Protein AF-0000000070924347 (afdb_homodimer)

InterPro domains:
  IPR016040 NAD(P)-binding domain [PF13460] (7-114)
  IPR036291 NAD(P)-binding domain superfamily [SSF51735] (1-111)
  IPR051606 Polyketide Oxidoreductase-like [PTHR43355] (1-105)

Nearest PDB structures (foldseek):
  3qvo-assembly1_A  TM=9.041E-01  e=2.219E-10  Shigella flexneri 2a str. 2457T
  3ic5-assembly2_B  TM=8.025E-01  e=4.970E-05  Ruegeria pomeroyi
  3e48-assembly1_A  TM=8.140E-01  e=1.314E-04  Staphylococcus aureus subsp. aureus Mu50
  8skb-assembly2_D-3  TM=7.903E-01  e=1.402E-04  Myrciaria dubia
  2bka-assembly1_A-2  TM=7.337E-01  e=1.939E-04  Homo sapiens

pLDDT: mean 82.7, std 24.63, range [30.86, 98.88]

Sequence (262 aa):
MKILILGAAGQIARVATQELLARTDATLTLYARNAARRLGPETDRTRILTGDVLDTATLASAMTGQDLVYANLWGAMEAQAKAIVAAMQAAGVGRVIFISSMGIYDEVPGERPARSSIPIVPRRASSKPRVMKILILGAAGQIARVATQELLARTDATLTLYARNAARRLGPETDRTRILTGDVLDTATLASAMTGQDLVYANLWGAMEAQAKAIVAAMQAAGVGRVIFISSMGIYDEVPGERPARSSIPIVPRRASSKPRV

Radius of gyration: 23.66 Å; Cα contacts (8 Å, |Δi|>4): 474; chains: 2; bounding box: 71×65×70 Å

Structure (mmCIF, N/CA/C/O backbone):
data_AF-0000000070924347-model_v1
#
loop_
_entity.id
_entity.type
_entity.pdbx_description
1 polymer 'NAD-dependent epimerase/dehydratase family protein'
#
loop_
_atom_site.group_PDB
_atom_site.id
_atom_site.type_symbol
_atom_site.label_atom_id
_atom_site.label_alt_id
_atom_site.label_comp_id
_atom_site.label_asym_id
_atom_site.label_entity_id
_atom_site.label_seq_id
_atom_site.pdbx_PDB_ins_code
_atom_site.Cartn_x
_atom_site.Cartn_y
_atom_site.Cartn_z
_atom_site.occupancy
_atom_site.B_iso_or_equiv
_atom_site.auth_seq_id
_atom_site.auth_comp_id
_atom_site.auth_asym_id
_atom_site.auth_atom_id
_atom_site.pdbx_PDB_model_num
ATOM 1 N N . MET A 1 1 ? -4.805 5.074 18.266 1 96.56 1 MET A N 1
ATOM 2 C CA . MET A 1 1 ? -3.879 4.832 17.156 1 96.56 1 MET A CA 1
ATOM 3 C C . MET A 1 1 ? -3.633 6.113 16.375 1 96.56 1 MET A C 1
ATOM 5 O O . MET A 1 1 ? -4.562 6.879 16.125 1 96.56 1 MET A O 1
ATOM 9 N N . LYS A 1 2 ? -2.357 6.383 16.031 1 98.62 2 LYS A N 1
ATOM 10 C CA . LYS A 1 2 ? -1.986 7.566 15.266 1 98.62 2 LYS A CA 1
ATOM 11 C C . LYS A 1 2 ? -1.617 7.199 13.836 1 98.62 2 LYS A C 1
ATOM 13 O O . LYS A 1 2 ? -0.688 6.422 13.609 1 98.62 2 LYS A O 1
ATOM 18 N N . ILE A 1 3 ? -2.352 7.781 12.883 1 98.75 3 ILE A N 1
ATOM 19 C CA . ILE A 1 3 ? -2.162 7.434 11.484 1 98.75 3 ILE A CA 1
ATOM 20 C C . ILE A 1 3 ? -1.734 8.672 10.695 1 98.75 3 ILE A C 1
ATOM 22 O O . ILE A 1 3 ? -2.383 9.719 10.773 1 98.75 3 ILE A O 1
ATOM 26 N N . LEU A 1 4 ? -0.635 8.555 10.039 1 98.88 4 LEU A N 1
ATOM 27 C CA . LEU A 1 4 ? -0.206 9.578 9.102 1 98.88 4 LEU A CA 1
ATOM 28 C C . LEU A 1 4 ? -0.757 9.305 7.707 1 98.88 4 LEU A C 1
ATOM 30 O O . LEU A 1 4 ? -0.451 8.273 7.105 1 98.88 4 LEU A O 1
ATOM 34 N N . ILE A 1 5 ? -1.564 10.219 7.207 1 98.75 5 ILE A N 1
ATOM 35 C CA . ILE A 1 5 ? -2.17 10.086 5.887 1 98.75 5 ILE A CA 1
ATOM 36 C C . ILE A 1 5 ? -1.407 10.945 4.883 1 98.75 5 ILE A C 1
ATOM 38 O O . ILE A 1 5 ? -1.461 12.18 4.941 1 98.75 5 ILE A O 1
ATOM 42 N N . LEU A 1 6 ? -0.689 10.281 3.982 1 98.69 6 LEU A N 1
ATOM 43 C CA . LEU A 1 6 ? 0.019 10.961 2.906 1 98.69 6 LEU A CA 1
ATOM 44 C C . LEU A 1 6 ? -0.866 11.094 1.672 1 98.69 6 LEU A C 1
ATOM 46 O O . LEU A 1 6 ? -1.543 10.141 1.282 1 98.69 6 LEU A O 1
ATOM 50 N N . GLY A 1 7 ? -0.821 12.234 1.043 1 97.62 7 GLY A N 1
ATOM 51 C CA . GLY A 1 7 ? -1.767 12.516 -0.025 1 97.62 7 GLY A CA 1
ATOM 52 C C . GLY A 1 7 ? -3.162 12.82 0.48 1 97.62 7 GLY A C 1
ATOM 53 O O . GLY A 1 7 ? -4.152 12.484 -0.172 1 97.62 7 GLY A O 1
ATOM 54 N N . ALA A 1 8 ? -3.217 13.531 1.585 1 97.62 8 ALA A N 1
ATOM 55 C CA . ALA A 1 8 ? -4.461 13.672 2.336 1 97.62 8 ALA A CA 1
ATOM 56 C C . ALA A 1 8 ? -5.457 14.555 1.593 1 97.62 8 ALA A C 1
ATOM 58 O O . ALA A 1 8 ? -6.652 14.547 1.895 1 97.62 8 ALA A O 1
ATOM 59 N N . ALA A 1 9 ? -5.066 15.297 0.645 1 95.31 9 ALA A N 1
ATOM 60 C CA . ALA A 1 9 ? -5.953 16.203 -0.088 1 95.31 9 ALA A CA 1
ATOM 61 C C . ALA A 1 9 ? -6.59 15.484 -1.28 1 95.31 9 ALA A C 1
ATOM 63 O O . ALA A 1 9 ? -7.457 16.047 -1.953 1 95.31 9 ALA A O 1
ATOM 64 N N . GLY A 1 10 ? -6.148 14.242 -1.546 1 94.81 10 GLY A N 1
ATOM 65 C CA . GLY A 1 10 ? -6.73 13.484 -2.641 1 94.81 10 GLY A CA 1
ATOM 66 C C . GLY A 1 10 ? -8.133 12.992 -2.342 1 94.81 10 GLY A C 1
ATOM 67 O O . GLY A 1 10 ? -8.5 12.812 -1.18 1 94.81 10 GLY A O 1
ATOM 68 N N . GLN A 1 11 ? -8.859 12.727 -3.412 1 93 11 GLN A N 1
ATOM 69 C CA . GLN A 1 11 ? -10.258 12.344 -3.285 1 93 11 GLN A CA 1
ATOM 70 C C . GLN A 1 11 ? -10.406 11.062 -2.477 1 93 11 GLN A C 1
ATOM 72 O O . GLN A 1 11 ? -11.234 10.984 -1.564 1 93 11 GLN A O 1
ATOM 77 N N . ILE A 1 12 ? -9.594 10.094 -2.822 1 94.56 12 ILE A N 1
ATOM 78 C CA . ILE A 1 12 ? -9.68 8.812 -2.135 1 94.56 12 ILE A CA 1
ATOM 79 C C . ILE A 1 12 ? -9.25 8.977 -0.679 1 94.56 12 ILE A C 1
ATOM 81 O O . ILE A 1 12 ? -9.883 8.43 0.227 1 94.56 12 ILE A O 1
ATOM 85 N N . ALA A 1 13 ? -8.148 9.688 -0.424 1 97.06 13 ALA A N 1
ATOM 86 C CA . ALA A 1 13 ? -7.652 9.906 0.932 1 97.06 13 ALA A CA 1
ATOM 87 C C . ALA A 1 13 ? -8.68 10.641 1.784 1 97.06 13 ALA A C 1
ATOM 89 O O . ALA A 1 13 ? -8.82 10.367 2.979 1 97.06 13 ALA A O 1
ATOM 90 N N . ARG A 1 14 ? -9.438 11.531 1.202 1 95.12 14 ARG A N 1
ATOM 91 C CA . ARG A 1 14 ? -10.469 12.266 1.934 1 95.12 14 ARG A CA 1
ATOM 92 C C . ARG A 1 14 ? -11.578 11.328 2.4 1 95.12 14 ARG A C 1
ATOM 94 O O . ARG A 1 14 ? -12.062 11.453 3.525 1 95.12 14 ARG A O 1
ATOM 101 N N . VAL A 1 15 ? -11.984 10.453 1.534 1 96.19 15 VAL A N 1
ATOM 102 C CA . VAL A 1 15 ? -13 9.469 1.901 1 96.19 15 VAL A CA 1
ATOM 103 C C . VAL A 1 15 ? -12.469 8.578 3.018 1 96.19 15 VAL A C 1
ATOM 105 O O . VAL A 1 15 ? -13.164 8.312 3.998 1 96.19 15 VAL A O 1
ATOM 108 N N . ALA A 1 16 ? -11.234 8.125 2.883 1 97.12 16 ALA A N 1
ATOM 109 C CA . ALA A 1 16 ? -10.617 7.293 3.916 1 97.12 16 ALA A CA 1
ATOM 110 C C . ALA A 1 16 ? -10.57 8.031 5.254 1 97.12 16 ALA A C 1
ATOM 112 O O . ALA A 1 16 ? -10.859 7.441 6.301 1 97.12 16 ALA A O 1
ATOM 113 N N . THR A 1 17 ? -10.156 9.312 5.203 1 97.12 17 THR A N 1
ATOM 114 C CA . THR A 1 17 ? -10.102 10.133 6.41 1 97.12 17 THR A CA 1
ATOM 115 C C . THR A 1 17 ? -11.469 10.164 7.098 1 97.12 17 THR A C 1
ATOM 117 O O . THR A 1 17 ? -11.562 9.922 8.305 1 97.12 17 THR A O 1
ATOM 120 N N . GLN A 1 18 ? -12.492 10.359 6.336 1 96.25 18 GLN A N 1
ATOM 121 C CA . GLN A 1 18 ? -13.844 10.445 6.887 1 96.25 18 GLN A CA 1
ATOM 122 C C . GLN A 1 18 ? -14.273 9.117 7.5 1 96.25 18 GLN A C 1
ATOM 124 O O . GLN A 1 18 ? -14.852 9.086 8.586 1 96.25 18 GLN A O 1
ATOM 129 N N . GLU A 1 19 ? -14.008 8.047 6.805 1 97.31 19 GLU A N 1
ATOM 130 C CA . GLU A 1 19 ? -14.375 6.727 7.301 1 97.31 19 GLU A CA 1
ATOM 131 C C . GLU A 1 19 ? -13.625 6.391 8.586 1 97.31 19 GLU A C 1
ATOM 133 O O . GLU A 1 19 ? -14.195 5.828 9.523 1 97.31 19 GLU A O 1
ATOM 138 N N . LEU A 1 20 ? -12.359 6.73 8.672 1 97.56 20 LEU A N 1
ATOM 139 C CA . LEU A 1 20 ? -11.555 6.457 9.859 1 97.56 20 LEU A CA 1
ATOM 140 C C . LEU A 1 20 ? -12.055 7.258 11.055 1 97.56 20 LEU A C 1
ATOM 142 O O . LEU A 1 20 ? -12.141 6.73 12.164 1 97.56 20 LEU A O 1
ATOM 146 N N . LEU A 1 21 ? -12.383 8.523 10.805 1 96.62 21 LEU A N 1
ATOM 147 C CA . LEU A 1 21 ? -12.875 9.359 11.891 1 96.62 21 LEU A CA 1
ATOM 148 C C . LEU A 1 21 ? -14.242 8.883 12.375 1 96.62 21 LEU A C 1
ATOM 150 O O . LEU A 1 21 ? -14.547 8.977 13.562 1 96.62 21 LEU A O 1
ATOM 154 N N . ALA A 1 22 ? -15.016 8.266 11.461 1 97.06 22 ALA A N 1
ATOM 155 C CA . ALA A 1 22 ? -16.375 7.832 11.773 1 97.06 22 ALA A CA 1
ATOM 156 C C . ALA A 1 22 ? -16.375 6.469 12.461 1 97.06 22 ALA A C 1
ATOM 158 O O . ALA A 1 22 ? -17.25 6.188 13.289 1 97.06 22 ALA A O 1
ATOM 159 N N . ARG A 1 23 ? -15.375 5.711 12.172 1 97.75 23 ARG A N 1
ATOM 160 C CA . ARG A 1 23 ? -15.516 4.305 12.547 1 97.75 23 ARG A CA 1
ATOM 161 C C . ARG A 1 23 ? -14.461 3.896 13.562 1 97.75 23 ARG A C 1
ATOM 163 O O . ARG A 1 23 ? -14.469 2.768 14.055 1 97.75 23 ARG A O 1
ATOM 170 N N . THR A 1 24 ? -13.609 4.82 13.812 1 97.94 24 THR A N 1
ATOM 171 C CA . THR A 1 24 ? -12.539 4.492 14.75 1 97.94 24 THR A CA 1
ATOM 172 C C . THR A 1 24 ? -12.25 5.668 15.68 1 97.94 24 THR A C 1
ATOM 174 O O . THR A 1 24 ? -12.82 6.75 15.508 1 97.94 24 THR A O 1
ATOM 177 N N . ASP A 1 25 ? -11.32 5.41 16.641 1 97.62 25 ASP A N 1
ATOM 178 C CA . ASP A 1 25 ? -10.867 6.469 17.531 1 97.62 25 ASP A CA 1
ATOM 179 C C . ASP A 1 25 ? -9.477 6.965 17.156 1 97.62 25 ASP A C 1
ATOM 181 O O . ASP A 1 25 ? -8.789 7.594 17.953 1 97.62 25 ASP A O 1
ATOM 185 N N . ALA A 1 26 ? -9.109 6.703 15.977 1 98.25 26 ALA A N 1
ATOM 186 C CA . ALA A 1 26 ? -7.762 7.059 15.531 1 98.25 26 ALA A CA 1
ATOM 187 C C . ALA A 1 26 ? -7.582 8.57 15.477 1 98.25 26 ALA A C 1
ATOM 189 O O . ALA A 1 26 ? -8.539 9.312 15.234 1 98.25 26 ALA A O 1
ATOM 190 N N . THR A 1 27 ? -6.363 8.992 15.766 1 98.44 27 THR A N 1
ATOM 191 C CA . THR A 1 27 ? -5.938 10.359 15.492 1 98.44 27 THR A CA 1
ATOM 192 C C . THR A 1 27 ? -5.18 10.438 14.164 1 98.44 27 THR A C 1
ATOM 194 O O . THR A 1 27 ? -4.312 9.602 13.898 1 98.44 27 THR A O 1
ATOM 197 N N . LEU A 1 28 ? -5.578 11.406 13.453 1 98.31 28 LEU A N 1
ATOM 198 C CA . LEU A 1 28 ? -5.062 11.461 12.094 1 98.31 28 LEU A CA 1
ATOM 199 C C . LEU A 1 28 ? -4.172 12.68 11.898 1 98.31 28 LEU A C 1
ATOM 201 O O . LEU A 1 28 ? -4.5 13.781 12.352 1 98.31 28 LEU A O 1
ATOM 205 N N . THR A 1 29 ? -3.016 12.5 11.297 1 98.38 29 THR A N 1
ATOM 206 C CA . THR A 1 29 ? -2.213 13.578 10.734 1 98.38 29 THR A CA 1
ATOM 207 C C . THR A 1 29 ? -2.352 13.617 9.211 1 98.38 29 THR A C 1
ATOM 209 O O . THR A 1 29 ? -1.969 12.664 8.523 1 98.38 29 THR A O 1
ATOM 212 N N . LEU A 1 30 ? -2.947 14.656 8.75 1 98.19 30 LEU A N 1
ATOM 213 C CA . LEU A 1 30 ? -3.199 14.836 7.32 1 98.19 30 LEU A CA 1
ATOM 214 C C . LEU A 1 30 ? -2.055 15.594 6.656 1 98.19 30 LEU A C 1
ATOM 216 O O . LEU A 1 30 ? -1.826 16.766 6.957 1 98.19 30 LEU A O 1
ATOM 220 N N . TYR A 1 31 ? -1.332 14.914 5.734 1 98.31 31 TYR A N 1
ATOM 221 C CA . TYR A 1 31 ? -0.11 15.422 5.121 1 98.31 31 TYR A CA 1
ATOM 222 C C . TYR A 1 31 ? -0.296 15.625 3.621 1 98.31 31 TYR A C 1
ATOM 224 O O . TYR A 1 31 ? -0.633 14.68 2.9 1 98.31 31 TYR A O 1
ATOM 232 N N . ALA A 1 32 ? -0.115 16.859 3.127 1 97.12 32 ALA A N 1
ATOM 233 C CA . ALA A 1 32 ? -0.237 17.172 1.709 1 97.12 32 ALA A CA 1
ATOM 234 C C . ALA A 1 32 ? 0.563 18.422 1.361 1 97.12 32 ALA A C 1
ATOM 236 O O . ALA A 1 32 ? 0.879 19.234 2.24 1 97.12 32 ALA A O 1
ATOM 237 N N . ARG A 1 33 ? 0.857 18.516 0.078 1 93.88 33 ARG A N 1
ATOM 238 C CA . ARG A 1 33 ? 1.611 19.672 -0.391 1 93.88 33 ARG A CA 1
ATOM 239 C C . ARG A 1 33 ? 0.796 20.953 -0.243 1 93.88 33 ARG A C 1
ATOM 241 O O . ARG A 1 33 ? 1.354 22.031 -0.011 1 93.88 33 ARG A O 1
ATOM 248 N N . ASN A 1 34 ? -0.555 20.906 -0.333 1 90.31 34 ASN A N 1
ATOM 249 C CA . ASN A 1 34 ? -1.426 22.062 -0.188 1 90.31 34 ASN A CA 1
ATOM 250 C C . ASN A 1 34 ? -2.467 21.844 0.908 1 90.31 34 ASN A C 1
ATOM 252 O O . ASN A 1 34 ? -3.621 22.25 0.76 1 90.31 34 ASN A O 1
ATOM 256 N N . ALA A 1 35 ? -2.002 21.297 1.958 1 87.94 35 ALA A N 1
ATOM 257 C CA . ALA A 1 35 ? -2.916 20.844 3.008 1 87.94 35 ALA A CA 1
ATOM 258 C C . ALA A 1 35 ? -3.697 22.031 3.588 1 87.94 35 ALA A C 1
ATOM 260 O O . ALA A 1 35 ? -4.91 21.938 3.781 1 87.94 35 ALA A O 1
ATOM 261 N N . ALA A 1 36 ? -3.098 23.094 3.926 1 81.62 36 ALA A N 1
ATOM 262 C CA . ALA A 1 36 ? -3.719 24.25 4.578 1 81.62 36 ALA A CA 1
ATOM 263 C C . ALA A 1 36 ? -4.848 24.828 3.727 1 81.62 36 ALA A C 1
ATOM 265 O O . ALA A 1 36 ? -5.84 25.328 4.258 1 81.62 36 ALA A O 1
ATOM 266 N N . ARG A 1 37 ? -4.77 24.594 2.496 1 84.06 37 ARG A N 1
ATOM 267 C CA . ARG A 1 37 ? -5.734 25.188 1.573 1 84.06 37 ARG A CA 1
ATOM 268 C C . ARG A 1 37 ? -6.879 24.234 1.28 1 84.06 37 ARG A C 1
ATOM 270 O O . ARG A 1 37 ? -8.016 24.656 1.084 1 84.06 37 ARG A O 1
ATOM 277 N N . ARG A 1 38 ? -6.547 23 1.379 1 84.94 38 ARG A N 1
ATOM 278 C CA . ARG A 1 38 ? -7.477 22.031 0.787 1 84.94 38 ARG A CA 1
ATOM 279 C C . ARG A 1 38 ? -8.148 21.188 1.861 1 84.94 38 ARG A C 1
ATOM 281 O O . ARG A 1 38 ? -9.172 20.547 1.603 1 84.94 38 ARG A O 1
ATOM 288 N N . LEU A 1 39 ? -7.52 21.312 2.973 1 83.31 39 LEU A N 1
ATOM 289 C CA . LEU A 1 39 ? -8.055 20.453 4.023 1 83.31 39 LEU A CA 1
ATOM 290 C C . LEU A 1 39 ? -8.719 21.281 5.117 1 83.31 39 LEU A C 1
ATOM 292 O O . LEU A 1 39 ? -8.367 22.438 5.324 1 83.31 39 LEU A O 1
ATOM 296 N N . GLY A 1 40 ? -9.82 20.766 5.68 1 75.62 40 GLY A N 1
ATOM 297 C CA . GLY A 1 40 ? -10.531 21.484 6.723 1 75.62 40 GLY A CA 1
ATOM 298 C C . GLY A 1 40 ? -9.672 21.781 7.938 1 75.62 40 GLY A C 1
ATOM 299 O O . GLY A 1 40 ? -8.477 21.484 7.945 1 75.62 40 GLY A O 1
ATOM 300 N N . PRO A 1 41 ? -10.32 22.438 8.844 1 76.62 41 PRO A N 1
ATOM 301 C CA . PRO A 1 41 ? -9.594 22.812 10.062 1 76.62 41 PRO A CA 1
ATOM 302 C C . PRO A 1 41 ? -9.195 21.594 10.898 1 76.62 41 PRO A C 1
ATOM 304 O O . PRO A 1 41 ? -9.805 20.531 10.789 1 76.62 41 PRO A O 1
ATOM 307 N N . GLU A 1 42 ? -8.117 21.859 11.609 1 85.06 42 GLU A N 1
ATOM 308 C CA . GLU A 1 42 ? -7.723 20.859 12.594 1 85.06 42 GLU A CA 1
ATOM 309 C C . GLU A 1 42 ? -8.812 20.656 13.641 1 85.06 42 GLU A C 1
ATOM 311 O O . GLU A 1 42 ? -9.602 21.562 13.914 1 85.06 42 GLU A O 1
ATOM 316 N N . THR A 1 43 ? -8.898 19.406 14.047 1 90.06 43 THR A N 1
ATOM 317 C CA . THR A 1 43 ? -9.758 19.031 15.172 1 90.06 43 THR A CA 1
ATOM 318 C C . THR A 1 43 ? -8.961 18.328 16.25 1 90.06 43 THR A C 1
ATOM 320 O O . THR A 1 43 ? -7.727 18.297 16.219 1 90.06 43 THR A O 1
ATOM 323 N N . ASP A 1 44 ? -9.656 17.844 17.328 1 93.06 44 ASP A N 1
ATOM 324 C CA . ASP A 1 44 ? -8.992 17.109 18.406 1 93.06 44 ASP A CA 1
ATOM 325 C C . ASP A 1 44 ? -8.367 15.812 17.875 1 93.06 44 ASP A C 1
ATOM 327 O O . ASP A 1 44 ? -7.391 15.32 18.453 1 93.06 44 ASP A O 1
ATOM 331 N N . ARG A 1 45 ? -8.922 15.352 16.75 1 96.56 45 ARG A N 1
ATOM 332 C CA . ARG A 1 45 ? -8.422 14.078 16.25 1 96.56 45 ARG A CA 1
ATOM 333 C C . ARG A 1 45 ? -7.734 14.242 14.898 1 96.56 45 ARG A C 1
ATOM 335 O O . ARG A 1 45 ? -7.348 13.258 14.266 1 96.56 45 ARG A O 1
ATOM 342 N N . THR A 1 46 ? -7.586 15.516 14.438 1 96.94 46 THR A N 1
ATOM 343 C CA . THR A 1 46 ? -6.934 15.711 13.141 1 96.94 46 THR A CA 1
ATOM 344 C C . THR A 1 46 ? -5.895 16.828 13.227 1 96.94 46 THR A C 1
ATOM 346 O O . THR A 1 46 ? -6.176 17.906 13.75 1 96.94 46 THR A O 1
ATOM 349 N N . ARG A 1 47 ? -4.719 16.531 12.75 1 96.5 47 ARG A N 1
ATOM 350 C CA . ARG A 1 47 ? -3.643 17.5 12.547 1 96.5 47 ARG A CA 1
ATOM 351 C C . ARG A 1 47 ? -3.334 17.672 11.07 1 96.5 47 ARG A C 1
ATOM 353 O O . ARG A 1 47 ? -3.359 16.703 10.305 1 96.5 47 ARG A O 1
ATOM 360 N N . ILE A 1 48 ? -2.996 18.891 10.742 1 96.56 48 ILE A N 1
ATOM 361 C CA . ILE A 1 48 ? -2.721 19.188 9.336 1 96.56 48 ILE A CA 1
ATOM 362 C C . ILE A 1 48 ? -1.256 19.594 9.172 1 96.56 48 ILE A C 1
ATOM 364 O O . ILE A 1 48 ? -0.776 20.5 9.844 1 96.56 48 ILE A O 1
ATOM 368 N N . LEU A 1 49 ? -0.594 18.906 8.266 1 96.5 49 LEU A N 1
ATOM 369 C CA . LEU A 1 49 ? 0.801 19.219 7.973 1 96.5 49 LEU A CA 1
ATOM 370 C C . LEU A 1 49 ? 1.015 19.391 6.473 1 96.5 49 LEU A C 1
ATOM 372 O O . LEU A 1 49 ? 0.563 18.562 5.68 1 96.5 49 LEU A O 1
ATOM 376 N N . THR A 1 50 ? 1.675 20.469 6.141 1 96 50 THR A N 1
ATOM 377 C CA . THR A 1 50 ? 2.039 20.719 4.75 1 96 50 THR A CA 1
ATOM 378 C C . THR A 1 50 ? 3.436 20.172 4.453 1 96 50 THR A C 1
ATOM 380 O O . THR A 1 50 ? 4.379 20.438 5.203 1 96 50 THR A O 1
ATOM 383 N N . GLY A 1 51 ? 3.549 19.375 3.336 1 96.69 51 GLY A N 1
ATOM 384 C CA . GLY A 1 51 ? 4.859 18.859 2.963 1 96.69 51 GLY A CA 1
ATOM 385 C C . GLY A 1 51 ? 4.836 18.016 1.711 1 96.69 51 GLY A C 1
ATOM 386 O O . GLY A 1 51 ? 3.764 17.625 1.235 1 96.69 51 GLY A O 1
ATOM 387 N N . ASP A 1 52 ? 6.035 17.828 1.17 1 97.12 52 ASP A N 1
ATOM 388 C CA . ASP A 1 52 ? 6.273 16.969 0.012 1 97.12 52 ASP A CA 1
ATOM 389 C C . ASP A 1 52 ? 6.801 15.602 0.44 1 97.12 52 ASP A C 1
ATOM 391 O O . ASP A 1 52 ? 7.773 15.508 1.188 1 97.12 52 ASP A O 1
ATOM 395 N N . VAL A 1 53 ? 6.168 14.586 -0.035 1 97.62 53 VAL A N 1
ATOM 396 C CA . VAL A 1 53 ? 6.551 13.227 0.352 1 97.62 53 VAL A CA 1
ATOM 397 C C . VAL A 1 53 ? 7.988 12.953 -0.089 1 97.62 53 VAL A C 1
ATOM 399 O O . VAL A 1 53 ? 8.664 12.094 0.483 1 97.62 53 VAL A O 1
ATOM 402 N N . LEU A 1 54 ? 8.492 13.727 -1.014 1 97.69 54 LEU A N 1
ATOM 403 C CA . LEU A 1 54 ? 9.836 13.492 -1.532 1 97.69 54 LEU A CA 1
ATOM 404 C C . LEU A 1 54 ? 10.883 14.203 -0.679 1 97.69 54 LEU A C 1
ATOM 406 O O . LEU A 1 54 ? 12.086 14 -0.867 1 97.69 54 LEU A O 1
ATOM 410 N N . ASP A 1 55 ? 10.367 15.039 0.242 1 98 55 ASP A N 1
ATOM 411 C CA . ASP A 1 55 ? 11.258 15.594 1.258 1 98 55 ASP A CA 1
ATOM 412 C C . ASP A 1 55 ? 11.391 14.648 2.449 1 98 55 ASP A C 1
ATOM 414 O O . ASP A 1 55 ? 10.672 14.789 3.441 1 98 55 ASP A O 1
ATOM 418 N N . THR A 1 56 ? 12.359 13.812 2.352 1 97.81 56 THR A N 1
ATOM 419 C CA . THR A 1 56 ? 12.469 12.68 3.266 1 97.81 56 THR A CA 1
ATOM 420 C C . THR A 1 56 ? 12.648 13.164 4.703 1 97.81 56 THR A C 1
ATOM 422 O O . THR A 1 56 ? 12.078 12.586 5.633 1 97.81 56 THR A O 1
ATOM 425 N N . ALA A 1 57 ? 13.445 14.18 4.918 1 97.75 57 ALA A N 1
ATOM 426 C CA . ALA A 1 57 ? 13.68 14.688 6.27 1 97.75 57 ALA A CA 1
ATOM 427 C C . ALA A 1 57 ? 12.398 15.227 6.887 1 97.75 57 ALA A C 1
ATOM 429 O O . ALA A 1 57 ? 12.07 14.898 8.031 1 97.75 57 ALA A O 1
ATOM 430 N N . THR A 1 58 ? 11.695 16.016 6.152 1 98 58 THR A N 1
ATOM 431 C CA . THR A 1 58 ? 10.422 16.547 6.625 1 98 58 THR A CA 1
ATOM 432 C C . THR A 1 58 ? 9.406 15.422 6.836 1 98 58 THR A C 1
ATOM 434 O O . THR A 1 58 ? 8.656 15.438 7.816 1 98 58 THR A O 1
ATOM 437 N N . LEU A 1 59 ? 9.398 14.516 5.973 1 98.62 59 LEU A N 1
ATOM 438 C CA . LEU A 1 59 ? 8.484 13.383 6.082 1 98.62 59 LEU A CA 1
ATOM 439 C C . LEU A 1 59 ? 8.789 12.555 7.328 1 98.62 59 LEU A C 1
ATOM 441 O O . LEU A 1 59 ? 7.871 12.133 8.031 1 98.62 59 LEU A O 1
ATOM 445 N N . ALA A 1 60 ? 10.086 12.367 7.582 1 98.44 60 ALA A N 1
ATOM 446 C CA . ALA A 1 60 ? 10.492 11.617 8.766 1 98.44 60 ALA A CA 1
ATOM 447 C C . ALA A 1 60 ? 10.023 12.32 10.047 1 98.44 60 ALA A C 1
ATOM 449 O O . ALA A 1 60 ? 9.555 11.664 10.977 1 98.44 60 ALA A O 1
ATOM 450 N N . SER A 1 61 ? 10.141 13.57 10.055 1 98.44 61 SER A N 1
ATOM 451 C CA . SER A 1 61 ? 9.664 14.344 11.195 1 98.44 61 SER A CA 1
ATOM 452 C C . SER A 1 61 ? 8.164 14.172 11.391 1 98.44 61 SER A C 1
ATOM 454 O O . SER A 1 61 ? 7.695 13.992 12.523 1 98.44 61 SER A O 1
ATOM 456 N N . ALA A 1 62 ? 7.414 14.141 10.305 1 98.38 62 ALA A N 1
ATOM 457 C CA . ALA A 1 62 ? 5.965 13.969 10.367 1 98.38 62 ALA A CA 1
ATOM 458 C C . ALA A 1 62 ? 5.594 12.562 10.828 1 98.38 62 ALA A C 1
ATOM 460 O O . ALA A 1 62 ? 4.531 12.359 11.422 1 98.38 62 ALA A O 1
ATOM 461 N N . MET A 1 63 ? 6.453 11.633 10.594 1 98.31 63 MET A N 1
ATOM 462 C CA . MET A 1 63 ? 6.188 10.227 10.867 1 98.31 63 MET A CA 1
ATOM 463 C C . MET A 1 63 ? 6.504 9.883 12.312 1 98.31 63 MET A C 1
ATOM 465 O O . MET A 1 63 ? 6.062 8.852 12.82 1 98.31 63 MET A O 1
ATOM 469 N N . THR A 1 64 ? 7.383 10.727 12.93 1 97.75 64 THR A N 1
ATOM 470 C CA . THR A 1 64 ? 7.781 10.461 14.305 1 97.75 64 THR A CA 1
ATOM 471 C C . THR A 1 64 ? 6.559 10.359 15.211 1 97.75 64 THR A C 1
ATOM 473 O O . THR A 1 64 ? 5.691 11.234 15.195 1 97.75 64 THR A O 1
ATOM 476 N N . GLY A 1 65 ? 6.434 9.25 15.953 1 97.75 65 GLY A N 1
ATOM 477 C CA . GLY A 1 65 ? 5.352 9.055 16.906 1 97.75 65 GLY A CA 1
ATOM 478 C C . GLY A 1 65 ? 4.113 8.438 16.281 1 97.75 65 GLY A C 1
ATOM 479 O O . GLY A 1 65 ? 3.15 8.117 16.984 1 97.75 65 GLY A O 1
ATOM 480 N N . GLN A 1 66 ? 4.078 8.219 14.984 1 98.5 66 GLN A N 1
ATOM 481 C CA . GLN A 1 66 ? 2.943 7.609 14.297 1 98.5 66 GLN A CA 1
ATOM 482 C C . GLN A 1 66 ? 2.986 6.09 14.406 1 98.5 66 GLN A C 1
ATOM 484 O O . GLN A 1 66 ? 4.062 5.5 14.531 1 98.5 66 GLN A O 1
ATOM 489 N N . ASP A 1 67 ? 1.78 5.492 14.297 1 97.81 67 ASP A N 1
ATOM 490 C CA . ASP A 1 67 ? 1.688 4.039 14.375 1 97.81 67 ASP A CA 1
ATOM 491 C C . ASP A 1 67 ? 1.632 3.414 12.977 1 97.81 67 ASP A C 1
ATOM 493 O O . ASP A 1 67 ? 2.053 2.271 12.789 1 97.81 67 ASP A O 1
ATOM 497 N N . LEU A 1 68 ? 1.104 4.156 12.055 1 98.25 68 LEU A N 1
ATOM 498 C CA . LEU A 1 68 ? 0.815 3.645 10.719 1 98.25 68 LEU A CA 1
ATOM 499 C C . LEU A 1 68 ? 0.887 4.758 9.68 1 98.25 68 LEU A C 1
ATOM 501 O O . LEU A 1 68 ? 0.424 5.875 9.93 1 98.25 68 LEU A O 1
ATOM 505 N N . VAL A 1 69 ? 1.501 4.387 8.578 1 98.81 69 VAL A N 1
ATOM 506 C CA . VAL A 1 69 ? 1.497 5.285 7.426 1 98.81 69 VAL A CA 1
ATOM 507 C C . VAL A 1 69 ? 0.486 4.797 6.391 1 98.81 69 VAL A C 1
ATOM 509 O O . VAL A 1 69 ? 0.519 3.635 5.98 1 98.81 69 VAL A O 1
ATOM 512 N N . TYR A 1 70 ? -0.439 5.609 6.039 1 98.69 70 TYR A N 1
ATOM 513 C CA . TYR A 1 70 ? -1.373 5.406 4.938 1 98.69 70 TYR A CA 1
ATOM 514 C C . TYR A 1 70 ? -1.096 6.383 3.799 1 98.69 70 TYR A C 1
ATOM 516 O O . TYR A 1 70 ? -1.347 7.586 3.93 1 98.69 70 TYR A O 1
ATOM 524 N N . ALA A 1 71 ? -0.622 5.875 2.693 1 98.81 71 ALA A N 1
ATOM 525 C CA . ALA A 1 71 ? -0.206 6.734 1.588 1 98.81 71 ALA A CA 1
ATOM 526 C C . ALA A 1 71 ? -1.089 6.516 0.362 1 98.81 71 ALA A C 1
ATOM 528 O O . ALA A 1 71 ? -1.198 5.395 -0.14 1 98.81 71 ALA A O 1
ATOM 529 N N . ASN A 1 72 ? -1.749 7.523 -0.023 1 97.5 72 ASN A N 1
ATOM 530 C CA . ASN A 1 72 ? -2.484 7.566 -1.282 1 97.5 72 ASN A CA 1
ATOM 531 C C . ASN A 1 72 ? -1.883 8.578 -2.252 1 97.5 72 ASN A C 1
ATOM 533 O O . ASN A 1 72 ? -2.115 9.781 -2.123 1 97.5 72 ASN A O 1
ATOM 537 N N . LEU A 1 73 ? -1.142 8.078 -3.275 1 96.94 73 LEU A N 1
ATOM 538 C CA . LEU A 1 73 ? -0.31 8.953 -4.086 1 96.94 73 LEU A CA 1
ATOM 539 C C . LEU A 1 73 ? -0.406 8.586 -5.562 1 96.94 73 LEU A C 1
ATOM 541 O O . LEU A 1 73 ? -1.086 7.621 -5.922 1 96.94 73 LEU A O 1
ATOM 545 N N . TRP A 1 74 ? 0.098 9.461 -6.441 1 93.81 74 TRP A N 1
ATOM 546 C CA . TRP A 1 74 ? 0.109 9.281 -7.891 1 93.81 74 TRP A CA 1
ATOM 547 C C . TRP A 1 74 ? 1.449 9.703 -8.484 1 93.81 74 TRP A C 1
ATOM 549 O O . TRP A 1 74 ? 2.121 10.586 -7.945 1 93.81 74 TRP A O 1
ATOM 559 N N . GLY A 1 75 ? 1.78 9.031 -9.547 1 90.06 75 GLY A N 1
ATOM 560 C CA . GLY A 1 75 ? 2.92 9.516 -10.305 1 90.06 75 GLY A CA 1
ATOM 561 C C . GLY A 1 75 ? 4.207 8.773 -10 1 90.06 75 GLY A C 1
ATOM 562 O O . GLY A 1 75 ? 4.25 7.539 -10.07 1 90.06 75 GLY A O 1
ATOM 563 N N . ALA A 1 76 ? 5.301 9.492 -9.469 1 91.5 76 ALA A N 1
ATOM 564 C CA . ALA A 1 76 ? 6.664 8.984 -9.32 1 91.5 76 ALA A CA 1
ATOM 565 C C . ALA A 1 76 ? 6.734 7.91 -8.242 1 91.5 76 ALA A C 1
ATOM 567 O O . ALA A 1 76 ? 7.414 8.086 -7.227 1 91.5 76 ALA A O 1
ATOM 568 N N . MET A 1 77 ? 6.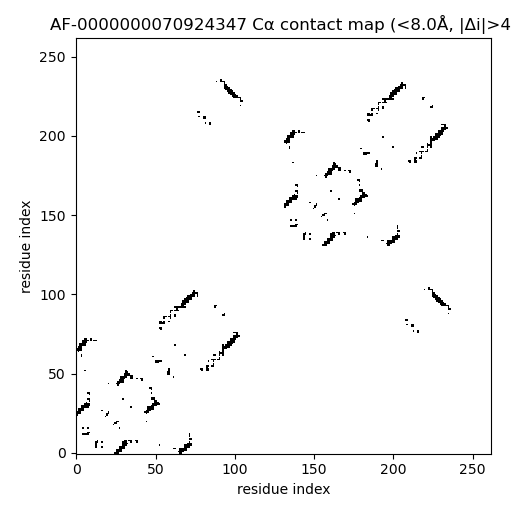223 6.75 -8.547 1 94.5 77 MET A N 1
ATOM 569 C CA . MET A 1 77 ? 6.016 5.684 -7.57 1 94.5 77 MET A CA 1
ATOM 570 C C . MET A 1 77 ? 7.336 5.242 -6.957 1 94.5 77 MET A C 1
ATOM 572 O O . MET A 1 77 ? 7.441 5.086 -5.738 1 94.5 77 MET A O 1
ATOM 576 N N . GLU A 1 78 ? 8.344 5.098 -7.789 1 93.25 78 GLU A N 1
ATOM 577 C CA . GLU A 1 78 ? 9.625 4.609 -7.293 1 93.25 78 GLU A CA 1
ATOM 578 C C . GLU A 1 78 ? 10.242 5.59 -6.301 1 93.25 78 GLU A C 1
ATOM 580 O O . GLU A 1 78 ? 10.664 5.195 -5.211 1 93.25 78 GLU A O 1
ATOM 585 N N . ALA A 1 79 ? 10.312 6.84 -6.641 1 95.75 79 ALA A N 1
ATOM 586 C CA . ALA A 1 79 ? 10.891 7.867 -5.777 1 95.75 79 ALA A CA 1
ATOM 587 C C . ALA A 1 79 ? 10.086 8.016 -4.488 1 95.75 79 ALA A C 1
ATOM 589 O O . ALA A 1 79 ? 10.656 8.172 -3.406 1 95.75 79 ALA A O 1
ATOM 590 N N . GLN A 1 80 ? 8.789 7.938 -4.625 1 97 80 GLN A N 1
ATOM 591 C CA . GLN A 1 80 ? 7.918 8.07 -3.461 1 97 80 GLN A CA 1
ATOM 592 C C . GLN A 1 80 ? 8.078 6.887 -2.514 1 97 80 GLN A C 1
ATOM 594 O O . GLN A 1 80 ? 8.195 7.066 -1.299 1 97 80 GLN A O 1
ATOM 599 N N . ALA A 1 81 ? 8.117 5.68 -3.068 1 95.75 81 ALA A N 1
ATOM 600 C CA . ALA A 1 81 ? 8.32 4.488 -2.252 1 95.75 81 ALA A CA 1
ATOM 601 C C . ALA A 1 81 ? 9.641 4.555 -1.499 1 95.75 81 ALA A C 1
ATOM 603 O O . ALA A 1 81 ? 9.703 4.27 -0.301 1 95.75 81 ALA A O 1
ATOM 604 N N . LYS A 1 82 ? 10.641 4.988 -2.16 1 95.69 82 LYS A N 1
ATOM 605 C CA . LYS A 1 82 ? 11.961 5.109 -1.544 1 95.69 82 LYS A CA 1
ATOM 606 C C . LYS A 1 82 ? 11.945 6.129 -0.407 1 95.69 82 LYS A C 1
ATOM 608 O O . LYS A 1 82 ? 12.453 5.859 0.683 1 95.69 82 LYS A O 1
ATOM 613 N N . ALA A 1 83 ? 11.383 7.258 -0.64 1 97.62 83 ALA A N 1
ATOM 614 C CA . ALA A 1 83 ? 11.328 8.32 0.359 1 97.62 83 ALA A CA 1
ATOM 615 C C . ALA A 1 83 ? 10.516 7.887 1.578 1 97.62 83 ALA A C 1
ATOM 617 O O . ALA A 1 83 ? 10.914 8.133 2.717 1 97.62 83 ALA A O 1
ATOM 618 N N . ILE A 1 84 ? 9.414 7.199 1.321 1 97.94 84 ILE A N 1
ATOM 619 C CA . ILE A 1 84 ? 8.523 6.781 2.398 1 97.94 84 ILE A CA 1
ATOM 620 C C . ILE A 1 84 ? 9.211 5.723 3.254 1 97.94 84 ILE A C 1
ATOM 622 O O . ILE A 1 84 ? 9.219 5.816 4.484 1 97.94 84 ILE A O 1
ATOM 626 N N . VAL A 1 85 ? 9.844 4.789 2.623 1 96.12 85 VAL A N 1
ATOM 627 C CA . VAL A 1 85 ? 10.508 3.725 3.363 1 96.12 85 VAL A CA 1
ATOM 628 C C . VAL A 1 85 ? 11.672 4.305 4.172 1 96.12 85 VAL A C 1
ATOM 630 O O . VAL A 1 85 ? 11.859 3.949 5.34 1 96.12 85 VAL A O 1
ATOM 633 N N . ALA A 1 86 ? 12.438 5.184 3.596 1 96.5 86 ALA A N 1
ATOM 634 C CA . ALA A 1 86 ? 13.547 5.82 4.305 1 96.5 86 ALA A CA 1
ATOM 635 C C . ALA A 1 86 ? 13.039 6.609 5.512 1 96.5 86 ALA A C 1
ATOM 637 O O . ALA A 1 86 ? 13.633 6.551 6.59 1 96.5 86 ALA A O 1
ATOM 638 N N . ALA A 1 87 ? 11.945 7.332 5.332 1 97.94 87 ALA A N 1
ATOM 639 C CA . ALA A 1 87 ? 11.367 8.109 6.422 1 97.94 87 ALA A CA 1
ATOM 640 C C . ALA A 1 87 ? 10.852 7.203 7.535 1 97.94 87 ALA A C 1
ATOM 642 O O . ALA A 1 87 ? 10.992 7.523 8.719 1 97.94 87 ALA A O 1
ATOM 643 N N . MET A 1 88 ? 10.273 6.09 7.129 1 97.44 88 MET A N 1
ATOM 644 C CA . MET A 1 88 ? 9.781 5.117 8.102 1 97.44 88 MET A CA 1
ATOM 645 C C . MET A 1 88 ? 10.922 4.566 8.945 1 97.44 88 MET A C 1
ATOM 647 O O . MET A 1 88 ? 10.797 4.449 10.164 1 97.44 88 MET A O 1
ATOM 651 N N . GLN A 1 89 ? 11.992 4.254 8.289 1 94.69 89 GLN A N 1
ATOM 652 C CA . GLN A 1 89 ? 13.156 3.746 9.008 1 94.69 89 GLN A CA 1
ATOM 653 C C . GLN A 1 89 ? 13.695 4.781 9.992 1 94.69 89 GLN A C 1
ATOM 655 O O . GLN A 1 89 ? 13.977 4.457 11.148 1 94.69 89 GLN A O 1
ATOM 660 N N . ALA A 1 90 ? 13.789 5.984 9.578 1 96.31 90 ALA A N 1
ATOM 661 C CA . ALA A 1 90 ? 14.312 7.062 10.406 1 96.31 90 ALA A CA 1
ATOM 662 C C . ALA A 1 90 ? 13.398 7.328 11.602 1 96.31 90 ALA A C 1
ATOM 664 O O . ALA A 1 90 ? 13.875 7.641 12.695 1 96.31 90 ALA A O 1
ATOM 665 N N . ALA A 1 91 ? 12.086 7.176 11.406 1 97.38 91 ALA A N 1
ATOM 666 C CA . ALA A 1 91 ? 11.102 7.539 12.422 1 97.38 91 ALA A CA 1
ATOM 667 C C . ALA A 1 91 ? 10.742 6.332 13.289 1 97.38 91 ALA A C 1
ATOM 669 O O . ALA A 1 91 ? 10.086 6.477 14.32 1 97.38 91 ALA A O 1
ATOM 670 N N . GLY A 1 92 ? 11.133 5.129 12.852 1 95.62 92 GLY A N 1
ATOM 671 C CA . GLY A 1 92 ? 10.812 3.918 13.586 1 95.62 92 GLY A CA 1
ATOM 672 C C . GLY A 1 92 ? 9.359 3.494 13.438 1 95.62 92 GLY A C 1
ATOM 673 O O . GLY A 1 92 ? 8.75 3.004 14.391 1 95.62 92 GLY A O 1
ATOM 674 N N . VAL A 1 93 ? 8.766 3.723 12.336 1 97.06 93 VAL A N 1
ATOM 675 C CA . VAL A 1 93 ? 7.406 3.271 12.039 1 97.06 93 VAL A CA 1
ATOM 676 C C . VAL A 1 93 ? 7.457 2.02 11.172 1 97.06 93 VAL A C 1
ATOM 678 O O . VAL A 1 93 ? 8.133 1.999 10.141 1 97.06 93 VAL A O 1
ATOM 681 N N . GLY A 1 94 ? 6.699 0.989 11.484 1 95.69 94 GLY A N 1
ATOM 682 C CA . GLY A 1 94 ? 6.891 -0.301 10.836 1 95.69 94 GLY A CA 1
ATOM 683 C C . GLY A 1 94 ? 5.691 -0.744 10.023 1 95.69 94 GLY A C 1
ATOM 684 O O . GLY A 1 94 ? 5.734 -1.78 9.359 1 95.69 94 GLY A O 1
ATOM 685 N N . ARG A 1 95 ? 4.586 0.093 10.016 1 96.94 95 ARG A N 1
ATOM 686 C CA . ARG A 1 95 ? 3.377 -0.31 9.312 1 96.94 95 ARG A CA 1
ATOM 687 C C . ARG A 1 95 ? 3.006 0.706 8.234 1 96.94 95 ARG A C 1
ATOM 689 O O . ARG A 1 95 ? 2.996 1.912 8.492 1 96.94 95 ARG A O 1
ATOM 696 N N . VAL A 1 96 ? 2.732 0.117 6.98 1 98.25 96 VAL A N 1
ATOM 697 C CA . VAL A 1 96 ? 2.404 1.026 5.887 1 98.25 96 VAL A CA 1
ATOM 698 C C . VAL A 1 96 ? 1.338 0.396 4.996 1 98.25 96 VAL A C 1
ATOM 700 O O . VAL A 1 96 ? 1.335 -0.819 4.785 1 98.25 96 VAL A O 1
ATOM 703 N N . ILE A 1 97 ? 0.402 1.167 4.59 1 98.19 97 ILE A N 1
ATOM 704 C CA . ILE A 1 97 ? -0.473 0.933 3.447 1 98.19 97 ILE A CA 1
ATOM 705 C C . ILE A 1 97 ? -0.189 1.967 2.359 1 98.19 97 ILE A C 1
ATOM 707 O O . ILE A 1 97 ? -0.406 3.164 2.561 1 98.19 97 ILE A O 1
ATOM 711 N N . PHE A 1 98 ? 0.339 1.511 1.256 1 97.75 98 PHE A N 1
ATOM 712 C CA . PHE A 1 98 ? 0.717 2.371 0.141 1 97.75 98 PHE A CA 1
ATOM 713 C C . PHE A 1 98 ? -0.134 2.07 -1.087 1 97.75 98 PHE A C 1
ATOM 715 O O . PHE A 1 98 ? -0.092 0.961 -1.621 1 97.75 98 PHE A O 1
ATOM 722 N N . ILE A 1 99 ? -0.941 3.041 -1.436 1 97.81 99 ILE A N 1
ATOM 723 C CA . ILE A 1 99 ? -1.784 2.961 -2.625 1 97.81 99 ILE A CA 1
ATOM 724 C C . ILE A 1 99 ? -1.297 3.961 -3.67 1 97.81 99 ILE A C 1
ATOM 726 O O . ILE A 1 99 ? -1.17 5.156 -3.385 1 97.81 99 ILE A O 1
ATOM 730 N N . SER A 1 100 ? -1.003 3.41 -4.879 1 96.12 100 SER A N 1
ATOM 731 C CA . SER A 1 100 ? -0.509 4.316 -5.91 1 96.12 100 SER A CA 1
ATOM 732 C C . SER A 1 100 ? -0.945 3.865 -7.297 1 96.12 100 SER A C 1
ATOM 734 O O . SER A 1 100 ? -1.229 2.684 -7.512 1 96.12 100 SER A O 1
ATOM 736 N N . SER A 1 101 ? -1.061 4.824 -8.172 1 92.12 101 SER A N 1
ATOM 737 C CA . SER A 1 101 ? -1.311 4.59 -9.586 1 92.12 101 SER A CA 1
ATOM 738 C C . SER A 1 101 ? -0.377 5.426 -10.461 1 92.12 101 SER A C 1
ATOM 740 O O . SER A 1 101 ? -0.017 6.547 -10.094 1 92.12 101 SER A O 1
ATOM 742 N N . MET A 1 102 ? 0.224 4.766 -11.422 1 84.25 102 MET A N 1
ATOM 743 C CA . MET A 1 102 ? 1.021 5.504 -12.398 1 84.25 102 MET A CA 1
ATOM 744 C C . MET A 1 102 ? 0.44 5.352 -13.797 1 84.25 102 MET A C 1
ATOM 746 O O . MET A 1 102 ? -0.12 4.309 -14.133 1 84.25 102 MET A O 1
ATOM 750 N N . GLY A 1 103 ? 0.273 6.461 -14.547 1 72.19 103 GLY A N 1
ATOM 751 C CA . GLY A 1 103 ? -0.171 6.426 -15.93 1 72.19 103 GLY A CA 1
ATOM 752 C C . GLY A 1 103 ? 0.728 5.594 -16.828 1 72.19 103 GLY A C 1
ATOM 753 O O . GLY A 1 103 ? 1.932 5.848 -16.906 1 72.19 103 GLY A O 1
ATOM 754 N N . ILE A 1 104 ? 0.739 4.316 -16.906 1 60.78 104 ILE A N 1
ATOM 755 C CA . ILE A 1 104 ? 1.606 3.561 -17.797 1 60.78 104 ILE A CA 1
ATOM 756 C C . ILE A 1 104 ? 1.274 3.902 -19.25 1 60.78 104 ILE A C 1
ATOM 758 O O . ILE A 1 104 ? 2.084 3.67 -20.156 1 60.78 104 ILE A O 1
ATOM 762 N N . TYR A 1 105 ? 0.018 3.74 -19.688 1 49.38 105 TYR A N 1
ATOM 763 C CA . TYR A 1 105 ? -0.18 3.883 -21.125 1 49.38 105 TYR A CA 1
ATOM 764 C C . TYR A 1 105 ? 0.231 5.273 -21.609 1 49.38 105 TYR A C 1
ATOM 766 O O . TYR A 1 105 ? 0.099 6.25 -20.859 1 49.38 105 TYR A O 1
ATOM 774 N N . ASP A 1 106 ? 1.36 5.223 -22.406 1 44.38 106 ASP A N 1
ATOM 775 C CA . ASP A 1 106 ? 1.509 6.352 -23.328 1 44.38 106 ASP A CA 1
ATOM 776 C C . ASP A 1 106 ? 0.148 6.898 -23.75 1 44.38 106 ASP A C 1
ATOM 778 O O . ASP A 1 106 ? -0.442 6.422 -24.719 1 44.38 106 ASP A O 1
ATOM 782 N N . GLU A 1 107 ? -0.83 6.93 -23.047 1 38.75 107 GLU A N 1
ATOM 783 C CA . GLU A 1 107 ? -1.854 7.719 -23.734 1 38.75 107 GLU A CA 1
ATOM 784 C C . GLU A 1 107 ? -1.249 8.953 -24.391 1 38.75 107 GLU A C 1
ATOM 786 O O . GLU A 1 107 ? -0.368 9.602 -23.828 1 38.75 107 GLU A O 1
ATOM 791 N N . VAL A 1 108 ? -1.112 8.953 -25.812 1 37 108 VAL A N 1
ATOM 792 C CA . VAL A 1 108 ? -0.972 10.211 -26.531 1 37 108 VAL A CA 1
ATOM 793 C C . VAL A 1 108 ? -1.627 11.336 -25.734 1 37 108 VAL A C 1
ATOM 795 O O . VAL A 1 108 ? -2.734 11.172 -25.203 1 37 108 VAL A O 1
ATOM 798 N N . PRO A 1 109 ? -0.886 12.32 -25.328 1 38.47 109 PRO A N 1
ATOM 799 C CA . PRO A 1 109 ? -1.486 13.414 -24.562 1 38.47 109 PRO A CA 1
ATOM 800 C C . PRO A 1 109 ? -2.979 13.578 -24.844 1 38.47 109 PRO A C 1
ATOM 802 O O . PRO A 1 109 ? -3.686 14.234 -24.062 1 38.47 109 PRO A O 1
ATOM 805 N N . GLY A 1 110 ? -3.434 13.359 -26.016 1 36.25 110 GLY A N 1
ATOM 806 C CA . GLY A 1 110 ? -4.691 13.898 -26.516 1 36.25 110 GLY A CA 1
ATOM 807 C C . GLY A 1 110 ? -5.91 13.227 -25.906 1 36.25 110 GLY A C 1
ATOM 808 O O . GLY A 1 110 ? -7.023 13.734 -26.031 1 36.25 110 GLY A O 1
ATOM 809 N N . GLU A 1 111 ? -6.031 11.859 -26.031 1 36.38 111 GLU A N 1
ATOM 810 C CA . GLU A 1 111 ? -7.414 11.414 -25.875 1 36.38 111 GLU A CA 1
ATOM 811 C C . GLU A 1 111 ? -7.797 11.305 -24.406 1 36.38 111 GLU A C 1
ATOM 813 O O . GLU A 1 111 ? -7.293 10.445 -23.688 1 36.38 111 GLU A O 1
ATOM 818 N N . ARG A 1 112 ? -7.863 12.391 -23.734 1 34.62 112 ARG A N 1
ATOM 819 C CA . ARG A 1 112 ? -8.578 12.438 -22.469 1 34.62 112 ARG A CA 1
ATOM 820 C C . ARG A 1 112 ? -9.773 11.492 -22.484 1 34.62 112 ARG A C 1
ATOM 822 O O . ARG A 1 112 ? -10.617 11.547 -23.375 1 34.62 112 ARG A O 1
ATOM 829 N N . PRO A 1 113 ? -9.742 10.297 -21.984 1 33.31 113 PRO A N 1
ATOM 830 C CA . PRO A 1 113 ? -11.094 9.727 -22.062 1 33.31 113 PRO A CA 1
ATOM 831 C C . PRO A 1 113 ? -12.188 10.773 -21.859 1 33.31 113 PRO A C 1
ATOM 833 O O . PRO A 1 113 ? -12.031 11.672 -21.016 1 33.31 113 PRO A O 1
ATOM 836 N N . ALA A 1 114 ? -12.938 11.133 -22.844 1 34.09 114 ALA A N 1
ATOM 837 C CA . ALA A 1 114 ? -14.125 11.969 -22.75 1 34.09 114 ALA A CA 1
ATOM 838 C C . ALA A 1 114 ? -14.938 11.633 -21.516 1 34.09 114 ALA A C 1
ATOM 840 O O . ALA A 1 114 ? -15.094 10.461 -21.156 1 34.09 114 ALA A O 1
ATOM 841 N N . ARG A 1 115 ? -14.867 12.445 -20.484 1 33.03 115 ARG A N 1
ATOM 842 C CA . ARG A 1 115 ? -15.906 12.398 -19.469 1 33.03 115 ARG A CA 1
ATOM 843 C C . ARG A 1 115 ? -17.219 11.875 -20.047 1 33.03 115 ARG A C 1
ATOM 845 O O . ARG A 1 115 ? -17.703 12.383 -21.062 1 33.03 115 ARG A O 1
ATOM 852 N N . SER A 1 116 ? -17.406 10.57 -20.172 1 32.12 116 SER A N 1
ATOM 853 C CA . SER A 1 116 ? -18.781 10.227 -20.547 1 32.12 116 SER A CA 1
ATOM 854 C C . SER A 1 116 ? -19.781 11.211 -19.953 1 32.12 116 SER A C 1
ATOM 856 O O . SER A 1 116 ? -19.938 11.273 -18.734 1 32.12 116 SER A O 1
ATOM 858 N N . SER A 1 117 ? -19.781 12.422 -20.422 1 32.25 117 SER A N 1
ATOM 859 C CA . SER A 1 117 ? -20.891 13.359 -20.172 1 32.25 117 SER A CA 1
ATOM 860 C C . SER A 1 117 ? -22.234 12.688 -20.375 1 32.25 117 SER A C 1
ATOM 862 O O . SER A 1 117 ? -22.656 12.469 -21.516 1 32.25 117 SER A O 1
ATOM 864 N N . ILE A 1 118 ? -22.5 11.555 -19.703 1 35.44 118 ILE A N 1
ATOM 865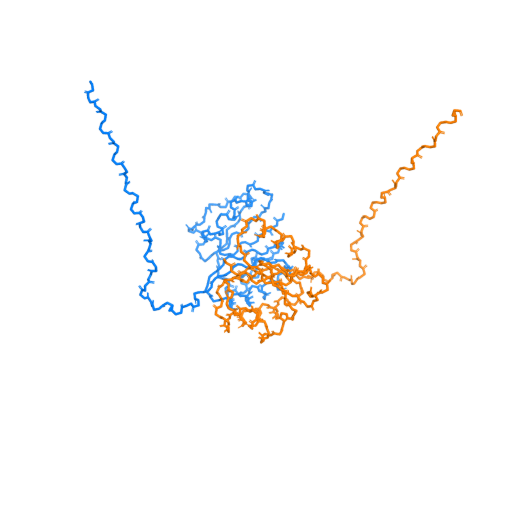 C CA . ILE A 1 118 ? -23.922 11.242 -19.812 1 35.44 118 ILE A CA 1
ATOM 866 C C . ILE A 1 118 ? -24.75 12.484 -19.484 1 35.44 118 ILE A C 1
ATOM 868 O O . ILE A 1 118 ? -24.609 13.062 -18.406 1 35.44 118 ILE A O 1
ATOM 872 N N . PRO A 1 119 ? -25.062 13.188 -20.547 1 34.47 119 PRO A N 1
ATOM 873 C CA . PRO A 1 119 ? -25.938 14.344 -20.328 1 34.47 119 PRO A CA 1
ATOM 874 C C . PRO A 1 119 ? -27.125 14.016 -19.422 1 34.47 119 PRO A C 1
ATOM 876 O O . PRO A 1 119 ? -27.828 13.031 -19.656 1 34.47 119 PRO A O 1
ATOM 879 N N . ILE A 1 120 ? -26.875 14.047 -18.141 1 36.94 120 ILE A N 1
ATOM 880 C CA . ILE A 1 120 ? -28.078 14.008 -17.344 1 36.94 120 ILE A CA 1
ATOM 881 C C . ILE A 1 120 ? -29.109 15 -17.891 1 36.94 120 ILE A C 1
ATOM 883 O O . ILE A 1 120 ? -28.859 16.203 -17.906 1 36.94 120 ILE A O 1
ATOM 887 N N . VAL A 1 121 ? -29.625 14.617 -19.031 1 34.88 121 VAL A N 1
ATOM 888 C CA . VAL A 1 121 ? -30.766 15.391 -19.531 1 34.88 121 VAL A CA 1
ATOM 889 C C . VAL A 1 121 ? -31.781 15.578 -18.406 1 34.88 121 VAL A C 1
ATOM 891 O O . VAL A 1 121 ? -32.281 14.609 -17.844 1 34.88 121 VAL A O 1
ATOM 894 N N . PRO A 1 122 ? -31.609 16.625 -17.734 1 34.47 122 PRO A N 1
ATOM 895 C CA . PRO A 1 122 ? -32.656 16.844 -16.734 1 34.47 122 PRO A CA 1
ATOM 896 C C . PRO A 1 122 ? -34.062 16.594 -17.312 1 34.47 122 PRO A C 1
ATOM 898 O O . PRO A 1 122 ? -34.344 17 -18.438 1 34.47 122 PRO A O 1
ATOM 901 N N . ARG A 1 123 ? -34.594 15.414 -17.094 1 35.69 123 ARG A N 1
ATOM 902 C CA . ARG A 1 123 ? -35.969 15.227 -17.484 1 35.69 123 ARG A CA 1
ATOM 903 C C . ARG A 1 123 ? -36.812 16.438 -17.109 1 35.69 123 ARG A C 1
ATOM 905 O O . ARG A 1 123 ? -36.781 16.906 -15.969 1 35.69 123 ARG A O 1
ATOM 912 N N . ARG A 1 124 ? -37.094 17.234 -18.047 1 32.09 124 ARG A N 1
ATOM 913 C CA . ARG A 1 124 ? -38.031 18.359 -18 1 32.09 124 ARG A CA 1
ATOM 914 C C . ARG A 1 124 ? -39.219 18.031 -17.125 1 32.09 124 ARG A C 1
ATOM 916 O O . ARG A 1 124 ? -39.875 16.984 -17.297 1 32.09 124 ARG A O 1
ATOM 923 N N . ALA A 1 125 ? -39.156 18.516 -15.891 1 35.72 125 ALA A N 1
ATOM 924 C CA . ALA A 1 125 ? -40.312 18.5 -15.008 1 35.72 125 ALA A CA 1
ATOM 925 C C . ALA A 1 125 ? -41.594 18.844 -15.773 1 35.72 125 ALA A C 1
ATOM 927 O O . ALA A 1 125 ? -41.625 19.812 -16.531 1 35.72 125 ALA A O 1
ATOM 928 N N . SER A 1 126 ? -42.281 17.781 -16.234 1 36.91 126 SER A N 1
ATOM 929 C CA . SER A 1 126 ? -43.594 17.938 -16.844 1 36.91 126 SER A CA 1
ATOM 930 C C . SER A 1 126 ? -44.438 19 -16.125 1 36.91 126 SER A C 1
ATOM 932 O O . SER A 1 126 ? -44.344 19.141 -14.906 1 36.91 126 SER A O 1
ATOM 934 N N . SER A 1 127 ? -44.781 20.062 -16.844 1 36.53 127 SER A N 1
ATOM 935 C CA . SER A 1 127 ? -45.656 21.203 -16.578 1 36.53 127 SER A CA 1
ATOM 936 C C . SER A 1 127 ? -46.906 20.781 -15.836 1 36.53 127 SER A C 1
ATOM 938 O O . SER A 1 127 ? -47.562 19.797 -16.203 1 36.53 127 SER A O 1
ATOM 940 N N . LYS A 1 128 ? -46.969 21.031 -14.547 1 34.22 128 LYS A N 1
ATOM 941 C CA . LYS A 1 128 ? -48.219 20.891 -13.781 1 34.22 128 LYS A CA 1
ATOM 942 C C . LYS A 1 128 ? -49.406 21.484 -14.539 1 34.22 128 LYS A C 1
ATOM 944 O O . LYS A 1 128 ? -49.344 22.641 -14.961 1 34.22 128 LYS A O 1
ATOM 949 N N . PRO A 1 129 ? -50.25 20.609 -14.992 1 35.81 129 PRO A N 1
ATOM 950 C CA . PRO A 1 129 ? -51.469 21.156 -15.641 1 35.81 129 PRO A CA 1
ATOM 951 C C . PRO A 1 129 ? -52.156 22.203 -14.789 1 35.81 129 PRO A C 1
ATOM 953 O O . PRO A 1 129 ? -52.188 22.094 -13.555 1 35.81 129 PRO A O 1
ATOM 956 N N . ARG A 1 130 ? -52.062 23.5 -15.188 1 32.25 130 ARG A N 1
ATOM 957 C CA . ARG A 1 130 ? -52.875 24.578 -14.633 1 32.25 130 ARG A CA 1
ATOM 958 C C . ARG A 1 130 ? -54.312 24.156 -14.453 1 32.25 130 ARG A C 1
ATOM 960 O O . ARG A 1 130 ? -55 23.859 -15.422 1 32.25 130 ARG A O 1
ATOM 967 N N . VAL A 1 131 ? -54.469 23.297 -13.406 1 30.86 131 VAL A N 1
ATOM 968 C CA . VAL A 1 131 ? -55.875 23.344 -13.055 1 30.86 131 VAL A CA 1
ATOM 969 C C . VAL A 1 131 ? -56.219 24.688 -12.383 1 30.86 131 VAL A C 1
ATOM 971 O O . VAL A 1 131 ? -55.375 25.234 -11.648 1 30.86 131 VAL A O 1
ATOM 974 N N . MET B 1 1 ? -11.672 -7.863 -14.039 1 96.56 1 MET B N 1
ATOM 975 C CA . MET B 1 1 ? -10.43 -7.293 -13.531 1 96.56 1 MET B CA 1
ATOM 976 C C . MET B 1 1 ? -9.477 -8.391 -13.062 1 96.56 1 MET B C 1
ATOM 978 O O . MET B 1 1 ? -9.898 -9.367 -12.438 1 96.56 1 MET B O 1
ATOM 982 N N . LYS B 1 2 ? -8.188 -8.266 -13.43 1 98.62 2 LYS B N 1
ATOM 983 C CA . LYS B 1 2 ? -7.176 -9.242 -13.039 1 98.62 2 LYS B CA 1
ATOM 984 C C . LYS B 1 2 ? -6.262 -8.68 -11.953 1 98.62 2 LYS B C 1
ATOM 986 O O . LYS B 1 2 ? -5.598 -7.66 -12.156 1 98.62 2 LYS B O 1
ATOM 991 N N . ILE B 1 3 ? -6.238 -9.375 -10.805 1 98.75 3 ILE B N 1
ATOM 992 C CA . ILE B 1 3 ? -5.477 -8.883 -9.664 1 98.75 3 ILE B CA 1
ATOM 993 C C . ILE B 1 3 ? -4.395 -9.891 -9.289 1 98.75 3 ILE B C 1
ATOM 995 O O . ILE B 1 3 ? -4.676 -11.078 -9.109 1 98.75 3 ILE B O 1
ATOM 999 N N . LEU B 1 4 ? -3.199 -9.422 -9.273 1 98.88 4 LEU B N 1
ATOM 1000 C CA . LEU B 1 4 ? -2.098 -10.227 -8.75 1 98.88 4 LEU B CA 1
ATOM 1001 C C . LEU B 1 4 ? -1.934 -10.008 -7.246 1 98.88 4 LEU B C 1
ATOM 1003 O O . LEU B 1 4 ? -1.675 -8.891 -6.801 1 98.88 4 LEU B O 1
ATOM 1007 N N . ILE B 1 5 ? -2.094 -11.07 -6.473 1 98.69 5 ILE B N 1
ATOM 1008 C CA . ILE B 1 5 ? -1.969 -11.008 -5.02 1 98.69 5 ILE B CA 1
ATOM 1009 C C . ILE B 1 5 ? -0.605 -11.547 -4.594 1 98.69 5 ILE B C 1
ATOM 1011 O O . ILE B 1 5 ? -0.342 -12.75 -4.715 1 98.69 5 ILE B O 1
ATOM 1015 N N . LEU B 1 6 ? 0.25 -10.648 -4.129 1 98.62 6 LEU B N 1
ATOM 1016 C CA . LEU B 1 6 ? 1.557 -11.023 -3.602 1 98.62 6 LEU B CA 1
ATOM 1017 C C . LEU B 1 6 ? 1.478 -11.305 -2.105 1 98.62 6 LEU B C 1
ATOM 1019 O O . LEU B 1 6 ? 0.846 -10.555 -1.36 1 98.62 6 LEU B O 1
ATOM 1023 N N . GLY B 1 7 ? 2.15 -12.32 -1.671 1 97.56 7 GLY B N 1
ATOM 1024 C CA . GLY B 1 7 ? 1.981 -12.773 -0.3 1 97.56 7 GLY B CA 1
ATOM 1025 C C . GLY B 1 7 ? 0.664 -13.492 -0.066 1 97.56 7 GLY B C 1
ATOM 1026 O O . GLY B 1 7 ? 0.076 -13.383 1.012 1 97.56 7 GLY B O 1
ATOM 1027 N N . ALA B 1 8 ? 0.274 -14.266 -1.036 1 97.62 8 ALA B N 1
ATOM 1028 C CA . ALA B 1 8 ? -1.086 -14.805 -1.079 1 97.62 8 ALA B CA 1
ATOM 1029 C C . ALA B 1 8 ? -1.292 -15.867 -0.006 1 97.62 8 ALA B C 1
ATOM 1031 O O . ALA B 1 8 ? -2.43 -16.203 0.328 1 97.62 8 ALA B O 1
ATOM 1032 N N . ALA B 1 9 ? -0.296 -16.391 0.566 1 95.25 9 ALA B N 1
ATOM 1033 C CA . ALA B 1 9 ? -0.416 -17.438 1.576 1 95.25 9 ALA B CA 1
ATOM 1034 C C . ALA B 1 9 ? -0.542 -16.844 2.975 1 95.25 9 ALA B C 1
ATOM 1036 O O . ALA B 1 9 ? -0.77 -17.562 3.947 1 95.25 9 ALA B O 1
ATOM 1037 N N . GLY B 1 10 ? -0.382 -15.5 3.072 1 94.69 10 GLY B N 1
ATOM 1038 C CA . GLY B 1 10 ? -0.529 -14.852 4.363 1 94.69 10 GLY B CA 1
ATOM 1039 C C . GLY B 1 10 ? -1.969 -14.781 4.836 1 94.69 10 GLY B C 1
ATOM 1040 O O . GLY B 1 10 ? -2.896 -14.789 4.023 1 94.69 10 GLY B O 1
ATOM 1041 N N . GLN B 1 11 ? -2.109 -14.664 6.141 1 92.94 11 GLN B N 1
ATOM 1042 C CA . GLN B 1 11 ? -3.434 -14.688 6.754 1 92.94 11 GLN B CA 1
ATOM 1043 C C . GLN B 1 11 ? -4.309 -13.555 6.223 1 92.94 11 GLN B C 1
ATOM 1045 O O . GLN B 1 11 ? -5.465 -13.773 5.855 1 92.94 11 GLN B O 1
ATOM 1050 N N . ILE B 1 12 ? -3.732 -12.383 6.184 1 94.5 12 ILE B N 1
ATOM 1051 C CA . ILE B 1 12 ? -4.496 -11.227 5.723 1 94.5 12 ILE B CA 1
ATOM 1052 C C . ILE B 1 12 ? -4.82 -11.383 4.238 1 94.5 12 ILE B C 1
ATOM 1054 O O . ILE B 1 12 ? -5.941 -11.102 3.809 1 94.5 12 ILE B O 1
ATOM 1058 N N . ALA B 1 13 ? -3.854 -11.789 3.428 1 97 13 ALA B N 1
ATOM 1059 C CA . ALA B 1 13 ? -4.055 -11.969 1.991 1 97 13 ALA B CA 1
ATOM 1060 C C . ALA B 1 13 ? -5.125 -13.023 1.713 1 97 13 ALA B C 1
ATOM 1062 O O . ALA B 1 13 ? -5.906 -12.883 0.767 1 97 13 ALA B O 1
ATOM 1063 N N . ARG B 1 14 ? -5.219 -14.016 2.527 1 95.06 14 ARG B N 1
ATOM 1064 C CA . ARG B 1 14 ? -6.227 -15.055 2.355 1 95.06 14 ARG B CA 1
ATOM 1065 C C . ARG B 1 14 ? -7.629 -14.5 2.57 1 95.06 14 ARG B C 1
ATOM 1067 O O . ARG B 1 14 ? -8.555 -14.836 1.832 1 95.06 14 ARG B O 1
ATOM 1074 N N . VAL B 1 15 ? -7.773 -13.719 3.598 1 96.12 15 VAL B N 1
ATOM 1075 C CA . VAL B 1 15 ? -9.062 -13.078 3.855 1 96.12 15 VAL B CA 1
ATOM 1076 C C . VAL B 1 15 ? -9.422 -12.164 2.689 1 96.12 15 VAL B C 1
ATOM 1078 O O . VAL B 1 15 ? -10.562 -12.18 2.211 1 96.12 15 VAL B O 1
ATOM 1081 N N . ALA B 1 16 ? -8.461 -11.375 2.227 1 97.06 16 ALA B N 1
ATOM 1082 C CA . ALA B 1 16 ? -8.695 -10.492 1.086 1 97.06 16 ALA B CA 1
ATOM 1083 C C . ALA B 1 16 ? -9.117 -11.281 -0.146 1 97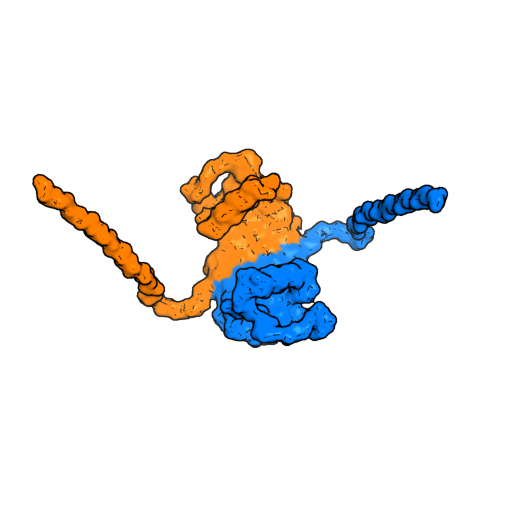.06 16 ALA B C 1
ATOM 1085 O O . ALA B 1 16 ? -10.039 -10.883 -0.864 1 97.06 16 ALA B O 1
ATOM 1086 N N . THR B 1 17 ? -8.406 -12.391 -0.398 1 97.12 17 THR B N 1
ATOM 1087 C CA . THR B 1 17 ? -8.742 -13.25 -1.522 1 97.12 17 THR B CA 1
ATOM 1088 C C . THR B 1 17 ? -10.195 -13.711 -1.441 1 97.12 17 THR B C 1
ATOM 1090 O O . THR B 1 17 ? -10.945 -13.594 -2.416 1 97.12 17 THR B O 1
ATOM 1093 N N . GLN B 1 18 ? -10.609 -14.133 -0.296 1 96.19 18 GLN B N 1
ATOM 1094 C CA . GLN B 1 18 ? -11.969 -14.625 -0.104 1 96.19 18 GLN B CA 1
ATOM 1095 C C . GLN B 1 18 ? -12.992 -13.508 -0.324 1 96.19 18 GLN B C 1
ATOM 1097 O O . GLN B 1 18 ? -14.016 -13.719 -0.973 1 96.19 18 GLN B O 1
ATOM 1102 N N . GLU B 1 19 ? -12.711 -12.367 0.23 1 97.25 19 GLU B N 1
ATOM 1103 C CA . GLU B 1 19 ? -13.625 -11.234 0.082 1 97.25 19 GLU B CA 1
ATOM 1104 C C . GLU B 1 19 ? -13.742 -10.805 -1.378 1 97.25 19 GLU B C 1
ATOM 1106 O O . GLU B 1 19 ? -14.836 -10.492 -1.854 1 97.25 19 GLU B O 1
ATOM 1111 N N . LEU B 1 20 ? -12.656 -10.789 -2.102 1 97.56 20 LEU B N 1
ATOM 1112 C CA . LEU B 1 20 ? -12.656 -10.398 -3.506 1 97.56 20 LEU B CA 1
ATOM 1113 C C . LEU B 1 20 ? -13.453 -11.391 -4.352 1 97.56 20 LEU B C 1
ATOM 1115 O O . LEU B 1 20 ? -14.219 -10.992 -5.227 1 97.56 20 LEU B O 1
ATOM 1119 N N . LEU B 1 21 ? -13.25 -12.672 -4.066 1 96.62 21 LEU B N 1
ATOM 1120 C CA . LEU B 1 21 ? -13.961 -13.688 -4.824 1 96.62 21 LEU B CA 1
ATOM 1121 C C . LEU B 1 21 ? -15.461 -13.641 -4.527 1 96.62 21 LEU B C 1
ATOM 1123 O O . LEU B 1 21 ? -16.281 -13.906 -5.41 1 96.62 21 LEU B O 1
ATOM 1127 N N . ALA B 1 22 ? -15.805 -13.203 -3.307 1 97.06 22 ALA B N 1
ATOM 1128 C CA . ALA B 1 22 ? -17.203 -13.188 -2.871 1 97.06 22 ALA B CA 1
ATOM 1129 C C . ALA B 1 22 ? -17.922 -11.938 -3.365 1 97.06 22 ALA B C 1
ATOM 1131 O O . ALA B 1 22 ? -19.125 -11.961 -3.629 1 97.06 22 ALA B O 1
ATOM 1132 N N . ARG B 1 23 ? -17.156 -10.898 -3.553 1 97.69 23 ARG B N 1
ATOM 1133 C CA . ARG B 1 23 ? -17.844 -9.617 -3.701 1 97.69 23 ARG B CA 1
ATOM 1134 C C . ARG B 1 23 ? -17.594 -9.016 -5.078 1 97.69 23 ARG B C 1
ATOM 1136 O O . ARG B 1 23 ? -18.156 -7.973 -5.422 1 97.69 23 ARG B O 1
ATOM 1143 N N . THR B 1 24 ? -16.766 -9.695 -5.785 1 97.94 24 THR B N 1
ATOM 1144 C CA . THR B 1 24 ? -16.438 -9.156 -7.105 1 97.94 24 THR B CA 1
ATOM 1145 C C . THR B 1 24 ? -16.344 -10.281 -8.133 1 97.94 24 THR B C 1
ATOM 1147 O O . THR B 1 24 ? -16.438 -11.461 -7.785 1 97.94 24 THR B O 1
ATOM 1150 N N . ASP B 1 25 ? -16.125 -9.852 -9.406 1 97.62 25 ASP B N 1
ATOM 1151 C CA . ASP B 1 25 ? -15.914 -10.812 -10.492 1 97.62 25 ASP B CA 1
ATOM 1152 C C . ASP B 1 25 ? -14.438 -10.883 -10.883 1 97.62 25 ASP B C 1
ATOM 1154 O O . ASP B 1 25 ? -14.102 -11.359 -11.969 1 97.62 25 ASP B O 1
ATOM 1158 N N . ALA B 1 26 ? -13.625 -10.43 -10.047 1 98.25 26 ALA B N 1
ATOM 1159 C CA . ALA B 1 26 ? -12.203 -10.367 -10.359 1 98.25 26 ALA B CA 1
ATOM 1160 C C . ALA B 1 26 ? -11.609 -11.766 -10.508 1 98.25 26 ALA B C 1
ATOM 1162 O O . ALA B 1 26 ? -12.07 -12.711 -9.867 1 98.25 26 ALA B O 1
ATOM 1163 N N . THR B 1 27 ? -10.625 -11.852 -11.398 1 98.38 27 THR B N 1
ATOM 1164 C CA . THR B 1 27 ? -9.758 -13.023 -11.469 1 98.38 27 THR B CA 1
ATOM 1165 C C . THR B 1 27 ? -8.461 -12.789 -10.703 1 98.38 27 THR B C 1
ATOM 1167 O O . THR B 1 27 ? -7.852 -11.727 -10.828 1 98.38 27 THR B O 1
ATOM 1170 N N . LEU B 1 28 ? -8.172 -13.781 -9.961 1 98.31 28 LEU B N 1
ATOM 1171 C CA . LEU B 1 28 ? -7.059 -13.594 -9.047 1 98.31 28 LEU B CA 1
ATOM 1172 C C . LEU B 1 28 ? -5.891 -14.5 -9.406 1 98.31 28 LEU B C 1
ATOM 1174 O O . LEU B 1 28 ? -6.09 -15.68 -9.727 1 98.31 28 LEU B O 1
ATOM 1178 N N . THR B 1 29 ? -4.691 -13.953 -9.461 1 98.31 29 THR B N 1
ATOM 1179 C CA . THR B 1 29 ? -3.451 -14.727 -9.445 1 98.31 29 THR B CA 1
ATOM 1180 C C . THR B 1 29 ? -2.801 -14.68 -8.07 1 98.31 29 THR B C 1
ATOM 1182 O O . THR B 1 29 ? -2.404 -13.617 -7.594 1 98.31 29 THR B O 1
ATOM 1185 N N . LEU B 1 30 ? -2.771 -15.812 -7.453 1 98.12 30 LEU B N 1
ATOM 1186 C CA . LEU B 1 30 ? -2.221 -15.945 -6.109 1 98.12 30 LEU B CA 1
ATOM 1187 C C . LEU B 1 30 ? -0.74 -16.312 -6.164 1 98.12 30 LEU B C 1
ATOM 1189 O O . LEU B 1 30 ? -0.38 -17.391 -6.629 1 98.12 30 LEU B O 1
ATOM 1193 N N . TYR B 1 31 ? 0.125 -15.391 -5.672 1 98.31 31 TYR B N 1
ATOM 1194 C CA . TYR B 1 31 ? 1.575 -15.492 -5.789 1 98.31 31 TYR B CA 1
ATOM 1195 C C . TYR B 1 31 ? 2.227 -15.625 -4.418 1 98.31 31 TYR B C 1
ATOM 1197 O O . TYR B 1 31 ? 2.051 -14.766 -3.553 1 98.31 31 TYR B O 1
ATOM 1205 N N . ALA B 1 32 ? 2.961 -16.719 -4.18 1 97.06 32 ALA B N 1
ATOM 1206 C CA . ALA B 1 32 ? 3.658 -16.953 -2.918 1 97.06 32 ALA B CA 1
ATOM 1207 C C . ALA B 1 32 ? 4.832 -17.906 -3.111 1 97.06 32 ALA B C 1
ATOM 1209 O O . ALA B 1 32 ? 4.871 -18.672 -4.086 1 97.06 32 ALA B O 1
ATOM 1210 N N . ARG B 1 33 ? 5.738 -17.797 -2.154 1 93.81 33 ARG B N 1
ATOM 1211 C CA . ARG B 1 33 ? 6.91 -18.672 -2.211 1 93.81 33 ARG B CA 1
ATOM 1212 C C . ARG B 1 33 ? 6.516 -20.125 -2.023 1 93.81 33 ARG B C 1
ATOM 1214 O O . ARG B 1 33 ? 7.156 -21.031 -2.574 1 93.81 33 ARG B O 1
ATOM 1221 N N . ASN B 1 34 ? 5.438 -20.469 -1.268 1 90.31 34 ASN B N 1
ATOM 1222 C CA . ASN B 1 34 ? 4.965 -21.828 -1.044 1 90.31 34 ASN B CA 1
ATOM 1223 C C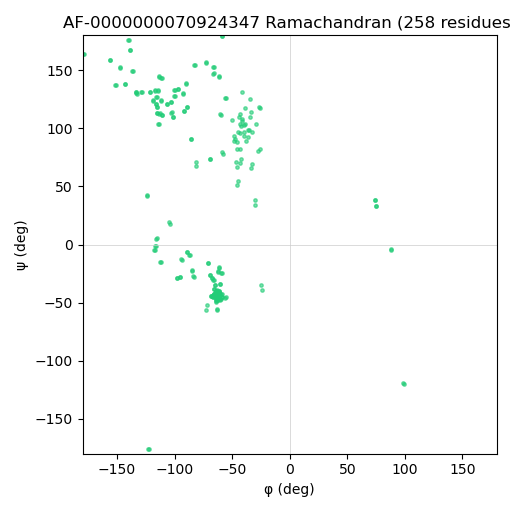 . ASN B 1 34 ? 3.506 -22 -1.454 1 90.31 34 ASN B C 1
ATOM 1225 O O . ASN B 1 34 ? 2.74 -22.688 -0.78 1 90.31 34 ASN B O 1
ATOM 1229 N N . ALA B 1 35 ? 3.215 -21.406 -2.549 1 87.81 35 ALA B N 1
ATOM 1230 C CA . ALA B 1 35 ? 1.818 -21.312 -2.965 1 87.81 35 ALA B CA 1
ATOM 1231 C C . ALA B 1 35 ? 1.206 -22.703 -3.162 1 87.81 35 ALA B C 1
ATOM 1233 O O . ALA B 1 35 ? 0.089 -22.953 -2.711 1 87.81 35 ALA B O 1
ATOM 1234 N N . ALA B 1 36 ? 1.821 -23.594 -3.836 1 81.56 36 ALA B N 1
ATOM 1235 C CA . ALA B 1 36 ? 1.299 -24.906 -4.18 1 81.56 36 ALA B CA 1
ATOM 1236 C C . ALA B 1 36 ? 0.954 -25.703 -2.922 1 81.56 36 ALA B C 1
ATO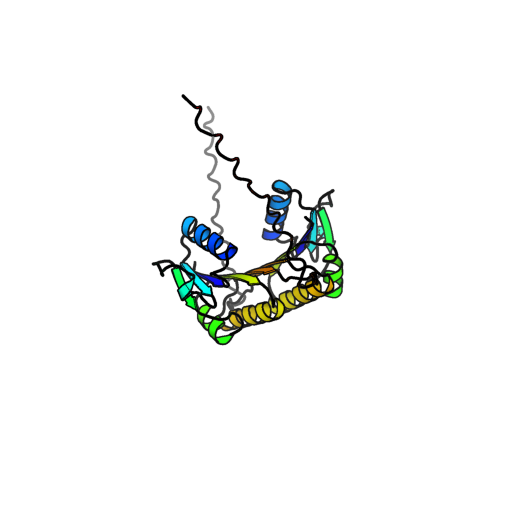M 1238 O O . ALA B 1 36 ? 0.013 -26.5 -2.922 1 81.56 36 ALA B O 1
ATOM 1239 N N . ARG B 1 37 ? 1.581 -25.375 -1.88 1 83.88 37 ARG B N 1
ATOM 1240 C CA . ARG B 1 37 ? 1.417 -26.141 -0.649 1 83.88 37 ARG B CA 1
ATOM 1241 C C . ARG B 1 37 ? 0.359 -25.5 0.251 1 83.88 37 ARG B C 1
ATOM 1243 O O . ARG B 1 37 ? -0.356 -26.219 0.965 1 83.88 37 ARG B O 1
ATOM 1250 N N . ARG B 1 38 ? 0.236 -24.25 0.094 1 84.94 38 ARG B N 1
ATOM 1251 C CA . ARG B 1 38 ? -0.493 -23.547 1.144 1 84.94 38 ARG B CA 1
ATOM 1252 C C . ARG B 1 38 ? -1.815 -23 0.619 1 84.94 38 ARG B C 1
ATOM 1254 O O . ARG B 1 38 ? -2.701 -22.641 1.4 1 84.94 38 ARG B O 1
ATOM 1261 N N . LEU B 1 39 ? -1.812 -23.016 -0.654 1 83.06 39 LEU B N 1
ATOM 1262 C CA . LEU B 1 39 ? -3.016 -22.422 -1.227 1 83.06 39 LEU B CA 1
ATOM 1263 C C . LEU B 1 39 ? -3.881 -23.484 -1.897 1 83.06 39 LEU B C 1
ATOM 1265 O O . LEU B 1 39 ? -3.375 -24.516 -2.34 1 83.06 39 LEU B O 1
ATOM 1269 N N . GLY B 1 40 ? -5.195 -23.328 -1.791 1 75.75 40 GLY B N 1
ATOM 1270 C CA . GLY B 1 40 ? -6.109 -24.297 -2.387 1 75.75 40 GLY B CA 1
ATOM 1271 C C . GLY B 1 40 ? -5.934 -24.438 -3.887 1 75.75 40 GLY B C 1
ATOM 1272 O O . GLY B 1 40 ? -5.035 -23.828 -4.473 1 75.75 40 GLY B O 1
ATOM 1273 N N . PRO B 1 41 ? -6.734 -25.312 -4.395 1 76.62 41 PRO B N 1
ATOM 1274 C CA . PRO B 1 41 ? -6.652 -25.562 -5.836 1 76.62 41 PRO B CA 1
ATOM 1275 C C . PRO B 1 41 ? -7.078 -24.344 -6.672 1 76.62 41 PRO B C 1
ATOM 1277 O O . PRO B 1 41 ? -7.812 -23.484 -6.184 1 76.62 41 PRO B O 1
ATOM 1280 N N . GLU B 1 42 ? -6.473 -24.359 -7.863 1 85.06 42 GLU B N 1
ATOM 1281 C CA . GLU B 1 42 ? -6.918 -23.359 -8.828 1 85.06 42 GLU B CA 1
ATOM 1282 C C . GLU B 1 42 ? -8.391 -23.531 -9.172 1 85.06 42 GLU B C 1
ATOM 1284 O O . GLU B 1 42 ? -8.922 -24.641 -9.086 1 85.06 42 GLU B O 1
ATOM 1289 N N . THR B 1 43 ? -9.023 -22.406 -9.375 1 89.88 43 THR B N 1
ATOM 1290 C CA . THR B 1 43 ? -10.391 -22.375 -9.883 1 89.88 43 THR B CA 1
ATOM 1291 C C . THR B 1 43 ? -10.469 -21.562 -11.172 1 89.88 43 THR B C 1
ATOM 1293 O O . THR B 1 43 ? -9.438 -21.219 -11.758 1 89.88 43 THR B O 1
ATOM 1296 N N . ASP B 1 44 ? -11.703 -21.359 -11.727 1 93.12 44 ASP B N 1
ATOM 1297 C CA . ASP B 1 44 ? -11.906 -20.578 -12.93 1 93.12 44 ASP B CA 1
ATOM 1298 C C . ASP B 1 44 ? -11.477 -19.125 -12.711 1 93.12 44 ASP B C 1
ATOM 1300 O O . ASP B 1 44 ? -11.117 -18.422 -13.656 1 93.12 44 ASP B O 1
ATOM 1304 N N . ARG B 1 45 ? -11.477 -18.734 -11.422 1 96.56 45 ARG B N 1
ATOM 1305 C CA . ARG B 1 45 ? -11.164 -17.344 -11.156 1 96.56 45 ARG B CA 1
ATOM 1306 C C . ARG B 1 45 ? -9.883 -17.203 -10.352 1 96.56 45 ARG B C 1
ATOM 1308 O O . ARG B 1 45 ? -9.516 -16.109 -9.93 1 96.56 45 ARG B O 1
ATOM 1315 N N . THR B 1 46 ? -9.188 -18.359 -10.102 1 96.88 46 THR B N 1
ATOM 1316 C CA . THR B 1 46 ? -7.957 -18.266 -9.328 1 96.88 46 THR B CA 1
ATOM 1317 C C . THR B 1 46 ? -6.836 -19.047 -10 1 96.88 46 THR B C 1
ATOM 1319 O O . THR B 1 46 ? -7.031 -20.203 -10.383 1 96.88 46 THR B O 1
ATOM 1322 N N . ARG B 1 47 ? -5.711 -18.406 -10.164 1 96.5 47 ARG B N 1
ATOM 1323 C CA . ARG B 1 47 ? -4.465 -19.016 -10.594 1 96.5 47 ARG B CA 1
ATOM 1324 C C . ARG B 1 47 ? -3.422 -18.984 -9.484 1 96.5 47 ARG B C 1
ATOM 1326 O O . ARG B 1 47 ? -3.33 -18.016 -8.734 1 96.5 47 ARG B O 1
ATOM 1333 N N . ILE B 1 48 ? -2.646 -20.047 -9.461 1 96.5 48 ILE B N 1
ATOM 1334 C CA . ILE B 1 48 ? -1.638 -20.141 -8.414 1 96.5 48 ILE B CA 1
ATOM 1335 C C . ILE B 1 48 ? -0.243 -20.109 -9.031 1 96.5 48 ILE B C 1
ATOM 1337 O O . ILE B 1 48 ? 0.066 -20.906 -9.93 1 96.5 48 ILE B O 1
ATOM 1341 N N . LEU B 1 49 ? 0.564 -19.203 -8.539 1 96.44 49 LEU B N 1
ATOM 1342 C CA . LEU B 1 49 ? 1.942 -19.094 -9 1 96.44 49 LEU B CA 1
ATOM 1343 C C . LEU B 1 49 ? 2.914 -19.094 -7.824 1 96.44 49 LEU B C 1
ATOM 1345 O O . LEU B 1 49 ? 2.715 -18.359 -6.852 1 96.44 49 LEU B O 1
ATOM 1349 N N . THR B 1 50 ? 3.916 -19.922 -7.941 1 95.88 50 THR B N 1
ATOM 1350 C CA . THR B 1 50 ? 4.977 -19.953 -6.941 1 95.88 50 THR B CA 1
ATOM 1351 C C . THR B 1 50 ? 6.125 -19.031 -7.34 1 95.88 50 THR B C 1
ATOM 1353 O O . THR B 1 50 ? 6.598 -19.078 -8.477 1 95.88 50 THR B O 1
ATOM 1356 N N . GLY B 1 51 ? 6.547 -18.141 -6.379 1 96.62 51 GLY B N 1
ATOM 1357 C CA . GLY B 1 51 ? 7.668 -17.266 -6.672 1 96.62 51 GLY B CA 1
ATOM 1358 C C . GLY B 1 51 ? 8.039 -16.359 -5.512 1 96.62 51 GLY B C 1
ATOM 1359 O O . GLY B 1 51 ? 7.285 -16.25 -4.539 1 96.62 51 GLY B O 1
ATOM 1360 N N . ASP B 1 52 ? 9.234 -15.805 -5.637 1 97.12 52 ASP B N 1
ATOM 1361 C CA . ASP B 1 52 ? 9.773 -14.844 -4.684 1 97.12 52 ASP B CA 1
ATOM 1362 C C . ASP B 1 52 ? 9.625 -13.414 -5.207 1 97.12 52 ASP B C 1
ATOM 1364 O O . ASP B 1 52 ? 10.031 -13.109 -6.332 1 97.12 52 ASP B O 1
ATOM 1368 N N . VAL B 1 53 ? 9.062 -12.578 -4.41 1 97.62 53 VAL B N 1
ATOM 1369 C CA . VAL B 1 53 ? 8.812 -11.203 -4.828 1 97.62 53 VAL B CA 1
ATOM 1370 C C . VAL B 1 53 ? 10.141 -10.516 -5.145 1 97.62 53 VAL B C 1
ATOM 1372 O O . VAL B 1 53 ? 10.18 -9.547 -5.914 1 97.62 53 VAL B O 1
ATOM 1375 N N . LEU B 1 54 ? 11.234 -11.039 -4.645 1 97.69 54 LEU B N 1
ATOM 1376 C CA . LEU B 1 54 ? 12.531 -10.398 -4.844 1 97.69 54 LEU B CA 1
ATOM 1377 C C . LEU B 1 54 ? 13.164 -10.852 -6.156 1 97.69 54 LEU B C 1
ATOM 1379 O O . LEU B 1 54 ? 14.188 -10.312 -6.578 1 97.69 54 LEU B O 1
ATOM 1383 N N . ASP B 1 55 ? 12.508 -11.875 -6.77 1 98.06 55 ASP B N 1
ATOM 1384 C CA . ASP B 1 55 ? 12.883 -12.234 -8.133 1 98.06 55 ASP B CA 1
ATOM 1385 C C . ASP B 1 55 ? 12.141 -11.383 -9.156 1 98.06 55 ASP B C 1
ATOM 1387 O O . ASP B 1 55 ? 11.094 -11.789 -9.664 1 98.06 55 ASP B O 1
ATOM 1391 N N . THR B 1 56 ? 12.766 -10.297 -9.484 1 97.81 56 THR B N 1
ATOM 1392 C CA . THR B 1 56 ? 12.094 -9.258 -10.25 1 97.81 56 THR B CA 1
ATOM 1393 C C . THR B 1 56 ? 11.656 -9.781 -11.617 1 97.81 56 THR B C 1
ATOM 1395 O O . THR B 1 56 ? 10.562 -9.453 -12.086 1 97.81 56 THR B O 1
ATOM 1398 N N . ALA B 1 57 ? 12.469 -10.562 -12.273 1 97.75 57 ALA B N 1
ATOM 1399 C CA . ALA B 1 57 ? 12.133 -11.086 -13.594 1 97.75 57 ALA B CA 1
ATOM 1400 C C . ALA B 1 57 ? 10.914 -12 -13.523 1 97.75 57 ALA B C 1
ATOM 1402 O O . ALA B 1 57 ? 9.984 -11.867 -14.328 1 97.75 57 ALA B O 1
ATOM 1403 N N . THR B 1 58 ? 10.914 -12.891 -12.602 1 98.06 58 THR B N 1
ATOM 1404 C CA . THR B 1 58 ? 9.781 -13.789 -12.422 1 98.06 58 THR B CA 1
ATOM 1405 C C . THR B 1 58 ? 8.531 -13.008 -12.016 1 98.06 58 THR B C 1
ATOM 1407 O O . THR B 1 58 ? 7.434 -13.289 -12.492 1 98.06 58 THR B O 1
ATOM 1410 N N . LEU B 1 59 ? 8.711 -12.078 -11.188 1 98.62 59 LEU B N 1
ATOM 1411 C CA . LEU B 1 59 ? 7.598 -11.25 -10.742 1 98.62 59 LEU B CA 1
ATOM 1412 C C . LEU B 1 59 ? 7 -10.469 -11.906 1 98.62 59 LEU B C 1
ATOM 1414 O O . LEU B 1 59 ? 5.777 -10.359 -12.031 1 98.62 59 LEU B O 1
ATOM 1418 N N . ALA B 1 60 ? 7.887 -9.945 -12.758 1 98.44 60 ALA B N 1
ATOM 1419 C CA . ALA B 1 60 ? 7.422 -9.203 -13.93 1 98.44 60 ALA B CA 1
ATOM 1420 C C . ALA B 1 60 ? 6.594 -10.094 -14.852 1 98.44 60 ALA B C 1
ATOM 1422 O O . ALA B 1 60 ? 5.562 -9.672 -15.375 1 98.44 60 ALA B O 1
ATOM 1423 N N . SER B 1 61 ? 7.035 -11.273 -15.016 1 98.44 61 SER B N 1
ATOM 1424 C CA . SER B 1 61 ? 6.289 -12.234 -15.828 1 98.44 61 SER B CA 1
ATOM 1425 C C . SER B 1 61 ? 4.91 -12.492 -15.234 1 98.44 61 SER B C 1
ATOM 1427 O O . SER B 1 61 ? 3.912 -12.531 -15.961 1 98.44 61 SER B O 1
ATOM 1429 N N . ALA B 1 62 ? 4.816 -12.586 -13.922 1 98.38 62 ALA B N 1
ATOM 1430 C CA . ALA B 1 62 ? 3.549 -12.82 -13.234 1 98.38 62 ALA B CA 1
ATOM 1431 C C . ALA B 1 62 ? 2.627 -11.609 -13.344 1 98.38 62 ALA B C 1
ATOM 1433 O O . ALA B 1 62 ? 1.401 -11.75 -13.312 1 98.38 62 ALA B O 1
ATOM 1434 N N . MET B 1 63 ? 3.197 -10.461 -13.5 1 98.31 63 MET B N 1
ATOM 1435 C CA . MET B 1 63 ? 2.453 -9.203 -13.5 1 98.31 63 MET B CA 1
ATOM 1436 C C . MET B 1 63 ? 1.896 -8.898 -14.891 1 98.31 63 MET B C 1
ATOM 1438 O O . MET B 1 63 ? 0.992 -8.078 -15.031 1 98.31 63 MET B O 1
ATOM 1442 N N . THR B 1 64 ? 2.547 -9.523 -15.922 1 97.69 64 THR B N 1
ATOM 1443 C CA . THR B 1 64 ? 2.113 -9.258 -17.281 1 97.69 64 THR B CA 1
ATOM 1444 C C . THR B 1 64 ? 0.628 -9.57 -17.453 1 97.69 64 THR B C 1
ATOM 1446 O O . THR B 1 64 ? 0.167 -10.648 -17.078 1 97.69 64 THR B O 1
ATOM 1449 N N . GLY B 1 65 ? -0.148 -8.594 -17.953 1 97.75 65 GLY B N 1
ATOM 1450 C CA . GLY B 1 65 ? -1.564 -8.781 -18.219 1 97.75 65 GLY B CA 1
ATOM 1451 C C . GLY B 1 65 ? -2.443 -8.477 -17.016 1 97.75 65 GLY B C 1
ATOM 1452 O O . GLY B 1 65 ? -3.672 -8.484 -17.125 1 97.75 65 GLY B O 1
ATOM 1453 N N . GLN B 1 66 ? -1.883 -8.172 -15.859 1 98.5 66 GLN B N 1
ATOM 1454 C CA . GLN B 1 66 ? -2.639 -7.852 -14.656 1 98.5 66 GLN B CA 1
ATOM 1455 C C . GLN B 1 66 ? -3.074 -6.391 -14.648 1 98.5 66 GLN B C 1
ATOM 1457 O O . GLN B 1 66 ? -2.412 -5.539 -15.25 1 98.5 66 GLN B O 1
ATOM 1462 N N . ASP B 1 67 ? -4.176 -6.141 -13.906 1 97.81 67 ASP B N 1
ATOM 1463 C CA . ASP B 1 67 ? -4.691 -4.781 -13.82 1 97.81 67 ASP B CA 1
ATOM 1464 C C . ASP B 1 67 ? -4.215 -4.094 -12.547 1 97.81 67 ASP B C 1
ATOM 1466 O O . ASP B 1 67 ? -4.086 -2.867 -12.508 1 97.81 67 ASP B O 1
ATOM 1470 N N . LEU B 1 68 ? -3.982 -4.891 -11.539 1 98.25 68 LEU B N 1
ATOM 1471 C CA . LEU B 1 68 ? -3.697 -4.379 -10.203 1 98.25 68 LEU B CA 1
ATOM 1472 C C . LEU B 1 68 ? -2.814 -5.352 -9.43 1 98.25 68 LEU B C 1
ATOM 1474 O O . LEU B 1 68 ? -3.014 -6.566 -9.492 1 98.25 68 LEU B O 1
ATOM 1478 N N . VAL B 1 69 ? -1.859 -4.73 -8.758 1 98.81 69 VAL B N 1
ATOM 1479 C CA . VAL B 1 69 ? -1.041 -5.508 -7.828 1 98.81 69 VAL B CA 1
ATOM 1480 C C . VAL B 1 69 ? -1.491 -5.238 -6.395 1 98.81 69 VAL B C 1
ATOM 1482 O O . VAL B 1 69 ? -1.578 -4.086 -5.969 1 98.81 69 VAL B O 1
ATOM 1485 N N . TYR B 1 70 ? -1.85 -6.246 -5.691 1 98.69 70 TYR B N 1
ATOM 1486 C CA . TYR B 1 70 ? -2.125 -6.227 -4.258 1 98.69 70 TYR B CA 1
ATOM 1487 C C . TYR B 1 70 ? -1.062 -7 -3.486 1 98.69 70 TYR B C 1
ATOM 1489 O O . TYR B 1 70 ? -0.996 -8.227 -3.572 1 98.69 70 TYR B O 1
ATOM 1497 N N . ALA B 1 71 ? -0.269 -6.297 -2.727 1 98.81 71 ALA B N 1
ATOM 1498 C CA . ALA B 1 71 ? 0.858 -6.922 -2.041 1 98.81 71 ALA B CA 1
ATOM 1499 C C . ALA B 1 71 ? 0.68 -6.867 -0.526 1 98.81 71 ALA B C 1
ATOM 1501 O O . ALA B 1 71 ? 0.522 -5.785 0.047 1 98.81 71 ALA B O 1
ATOM 1502 N N . ASN B 1 72 ? 0.615 -7.984 0.057 1 97.44 72 ASN B N 1
ATOM 1503 C CA . ASN B 1 72 ? 0.647 -8.133 1.508 1 97.44 72 ASN B CA 1
ATOM 1504 C C . ASN B 1 72 ? 1.904 -8.867 1.968 1 97.44 72 ASN B C 1
ATOM 1506 O O . ASN B 1 72 ? 1.979 -10.094 1.88 1 97.44 72 ASN B O 1
ATOM 1510 N N . LEU B 1 73 ? 2.887 -8.109 2.527 1 96.94 73 LEU B N 1
ATOM 1511 C CA . LEU B 1 73 ? 4.215 -8.664 2.752 1 96.94 73 LEU B CA 1
ATOM 1512 C C . LEU B 1 73 ? 4.77 -8.219 4.102 1 96.94 73 LEU B C 1
ATOM 1514 O O . LEU B 1 73 ? 4.133 -7.445 4.816 1 96.94 73 LEU B O 1
ATOM 1518 N N . TRP B 1 74 ? 5.855 -8.867 4.547 1 93.75 74 TRP B N 1
ATOM 1519 C CA . TRP B 1 74 ? 6.539 -8.578 5.805 1 93.75 74 TRP B CA 1
ATOM 1520 C C . TRP B 1 74 ? 8.055 -8.57 5.609 1 93.75 74 TRP B C 1
ATOM 1522 O O . TRP B 1 74 ? 8.578 -9.266 4.742 1 93.75 74 TRP B O 1
ATOM 1532 N N . GLY B 1 75 ? 8.672 -7.746 6.418 1 90.12 75 GLY B N 1
ATOM 1533 C CA . GLY B 1 75 ? 10.117 -7.848 6.461 1 90.12 75 GLY B CA 1
ATOM 1534 C C . GLY B 1 75 ? 10.812 -6.793 5.617 1 90.12 75 GLY B C 1
ATOM 1535 O O . GLY B 1 75 ? 10.539 -5.598 5.762 1 90.12 75 GLY B O 1
ATO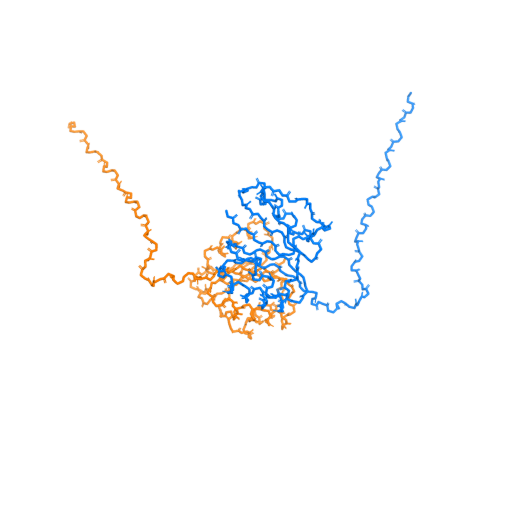M 1536 N N . ALA B 1 76 ? 11.648 -7.211 4.562 1 91.44 76 ALA B N 1
ATOM 1537 C CA . ALA B 1 76 ? 12.555 -6.355 3.799 1 91.44 76 ALA B CA 1
ATOM 1538 C C . ALA B 1 76 ? 11.781 -5.387 2.91 1 91.44 76 ALA B C 1
ATOM 1540 O O . ALA B 1 76 ? 11.883 -5.449 1.682 1 91.44 76 ALA B O 1
ATOM 1541 N N . MET B 1 77 ? 11.195 -4.395 3.508 1 94.44 77 MET B N 1
ATOM 1542 C CA . MET B 1 77 ? 10.25 -3.506 2.85 1 94.44 77 MET B CA 1
ATOM 1543 C C . MET B 1 77 ? 10.906 -2.764 1.692 1 94.44 77 MET B C 1
ATOM 1545 O O . MET B 1 77 ? 10.344 -2.678 0.601 1 94.44 77 MET B O 1
ATOM 1549 N N . GLU B 1 78 ? 12.117 -2.281 1.93 1 93.12 78 GLU B N 1
ATOM 1550 C CA . GLU B 1 78 ? 12.789 -1.498 0.897 1 93.12 78 GLU B CA 1
ATOM 1551 C C . GLU B 1 78 ? 13.078 -2.344 -0.341 1 93.12 78 GLU B C 1
ATOM 1553 O O . GLU B 1 78 ? 12.766 -1.936 -1.462 1 93.12 78 GLU B O 1
ATOM 1558 N N . ALA B 1 79 ? 13.633 -3.508 -0.176 1 95.69 79 ALA B N 1
ATOM 1559 C CA . ALA B 1 79 ? 13.961 -4.402 -1.284 1 95.69 79 ALA B CA 1
ATOM 1560 C C . ALA B 1 79 ? 12.695 -4.863 -2.006 1 95.69 79 ALA B C 1
ATOM 1562 O O . ALA B 1 79 ? 12.672 -4.938 -3.238 1 95.69 79 ALA B O 1
ATOM 1563 N N . GLN B 1 80 ? 11.688 -5.133 -1.236 1 97 80 GLN B N 1
ATOM 1564 C CA . GLN B 1 80 ? 10.43 -5.594 -1.818 1 97 80 GLN B CA 1
ATOM 1565 C C . GLN B 1 80 ? 9.758 -4.484 -2.627 1 97 80 GLN B C 1
ATOM 1567 O O . GLN B 1 80 ? 9.305 -4.719 -3.748 1 97 80 GLN B O 1
ATOM 1572 N N . ALA B 1 81 ? 9.727 -3.266 -2.076 1 95.75 81 ALA B N 1
ATOM 1573 C CA . ALA B 1 81 ? 9.164 -2.127 -2.795 1 95.75 81 ALA B CA 1
ATOM 1574 C C . ALA B 1 81 ? 9.898 -1.888 -4.109 1 95.75 81 ALA B C 1
ATOM 1576 O O . ALA B 1 81 ? 9.266 -1.689 -5.152 1 95.75 81 ALA B O 1
ATOM 1577 N N . LYS B 1 82 ? 11.18 -1.987 -4.074 1 95.75 82 LYS B N 1
ATOM 1578 C CA . LYS B 1 82 ? 11.984 -1.789 -5.273 1 95.75 82 LYS B CA 1
ATOM 1579 C C . LYS B 1 82 ? 11.688 -2.855 -6.32 1 95.75 82 LYS B C 1
ATOM 1581 O O . LYS B 1 82 ? 11.492 -2.541 -7.496 1 95.75 82 LYS B O 1
ATOM 1586 N N . ALA B 1 83 ? 11.641 -4.07 -5.922 1 97.62 83 ALA B N 1
ATOM 1587 C CA . ALA B 1 83 ? 11.391 -5.18 -6.836 1 97.62 83 ALA B CA 1
ATOM 1588 C C . ALA B 1 83 ? 10 -5.078 -7.453 1 97.62 83 ALA B C 1
ATOM 1590 O O . ALA B 1 83 ? 9.828 -5.293 -8.656 1 97.62 83 ALA B O 1
ATOM 1591 N N . ILE B 1 84 ? 9.031 -4.707 -6.633 1 98 84 ILE B N 1
ATOM 1592 C CA . ILE B 1 84 ? 7.652 -4.633 -7.086 1 98 84 ILE B CA 1
ATOM 1593 C C . ILE B 1 84 ? 7.5 -3.494 -8.094 1 98 84 ILE B C 1
ATOM 1595 O O . ILE B 1 84 ? 6.922 -3.678 -9.164 1 98 84 ILE B O 1
ATOM 1599 N N . VAL B 1 85 ? 8.078 -2.371 -7.789 1 96.19 85 VAL B N 1
ATOM 1600 C CA . VAL B 1 85 ? 7.961 -1.222 -8.68 1 96.19 85 VAL B CA 1
ATOM 1601 C C . VAL B 1 85 ? 8.672 -1.521 -10 1 96.19 85 VAL B C 1
ATOM 1603 O O . VAL B 1 85 ? 8.148 -1.221 -11.078 1 96.19 85 VAL B O 1
ATOM 1606 N N . ALA B 1 86 ? 9.836 -2.111 -9.953 1 96.56 86 ALA B N 1
ATOM 1607 C CA . ALA B 1 86 ? 10.57 -2.473 -11.164 1 96.56 86 ALA B CA 1
ATOM 1608 C C . ALA B 1 86 ? 9.766 -3.459 -12.016 1 96.56 86 ALA B C 1
ATOM 1610 O O . ALA B 1 86 ? 9.703 -3.322 -13.234 1 96.56 86 ALA B O 1
ATOM 1611 N N . ALA B 1 87 ? 9.148 -4.441 -11.367 1 98 87 ALA B N 1
ATOM 1612 C CA . ALA B 1 87 ? 8.344 -5.434 -12.078 1 98 87 ALA B CA 1
ATOM 1613 C C . ALA B 1 87 ? 7.117 -4.789 -12.711 1 98 87 ALA B C 1
ATOM 1615 O O . ALA B 1 87 ? 6.73 -5.148 -13.828 1 98 87 ALA B O 1
ATOM 1616 N N . MET B 1 88 ? 6.543 -3.846 -11.992 1 97.5 88 MET B N 1
ATOM 1617 C CA . MET B 1 88 ? 5.387 -3.123 -12.516 1 97.5 88 MET B CA 1
ATOM 1618 C C . MET B 1 88 ? 5.754 -2.348 -13.781 1 97.5 88 MET B C 1
ATOM 1620 O O . MET B 1 88 ? 5.012 -2.365 -14.758 1 97.5 88 MET B O 1
ATOM 1624 N N . GLN B 1 89 ? 6.871 -1.703 -13.719 1 94.69 89 GLN B N 1
ATOM 1625 C CA . GLN B 1 89 ? 7.332 -0.952 -14.875 1 94.69 89 GLN B CA 1
ATOM 1626 C C . GLN B 1 89 ? 7.566 -1.874 -16.078 1 94.69 89 GLN B C 1
ATOM 1628 O O . GLN B 1 89 ? 7.137 -1.575 -17.188 1 94.69 89 GLN B O 1
ATOM 1633 N N . ALA B 1 90 ? 8.18 -2.971 -15.852 1 96.38 90 ALA B N 1
ATOM 1634 C CA . ALA B 1 90 ? 8.492 -3.928 -16.906 1 96.38 90 ALA B CA 1
ATOM 1635 C C . ALA B 1 90 ? 7.219 -4.52 -17.5 1 96.38 90 ALA B C 1
ATOM 1637 O O . ALA B 1 90 ? 7.148 -4.773 -18.719 1 96.38 90 ALA B O 1
ATOM 1638 N N . ALA B 1 91 ? 6.199 -4.715 -16.672 1 97.38 91 ALA B N 1
ATOM 1639 C CA . ALA B 1 91 ? 4.984 -5.41 -17.094 1 97.38 91 ALA B CA 1
ATOM 1640 C C . ALA B 1 91 ? 3.926 -4.418 -17.562 1 97.38 91 ALA B C 1
ATOM 1642 O O . ALA B 1 91 ? 2.912 -4.816 -18.141 1 97.38 91 ALA B O 1
ATOM 1643 N N . GLY B 1 92 ? 4.129 -3.131 -17.297 1 95.69 92 GLY B N 1
ATOM 1644 C CA . GLY B 1 92 ? 3.162 -2.115 -17.672 1 95.69 92 GLY B CA 1
ATOM 1645 C C . GLY B 1 92 ? 1.931 -2.098 -16.797 1 95.69 92 GLY B C 1
ATOM 1646 O O . GLY B 1 92 ? 0.818 -1.866 -17.266 1 95.69 92 GLY B O 1
ATOM 1647 N N . VAL B 1 93 ? 2.053 -2.408 -15.562 1 97.06 93 VAL B N 1
ATOM 1648 C CA . VAL B 1 93 ? 0.96 -2.324 -14.594 1 97.06 93 VAL B CA 1
ATOM 1649 C C . VAL B 1 93 ? 1.089 -1.039 -13.781 1 97.06 93 VAL B C 1
ATOM 1651 O O . VAL B 1 93 ? 2.154 -0.75 -13.234 1 97.06 93 VAL B O 1
ATOM 1654 N N . GLY B 1 94 ? 0.028 -0.277 -13.602 1 95.69 94 GLY B N 1
ATOM 1655 C CA . GLY B 1 94 ? 0.149 1.062 -13.047 1 95.69 94 GLY B CA 1
ATOM 1656 C C . GLY B 1 94 ? -0.547 1.221 -11.711 1 95.69 94 GLY B C 1
ATOM 1657 O O . GLY B 1 94 ? -0.453 2.273 -11.078 1 95.69 94 GLY B O 1
ATOM 1658 N N . ARG B 1 95 ? -1.22 0.109 -11.211 1 97 95 ARG B N 1
ATOM 1659 C CA . ARG B 1 95 ? -1.972 0.217 -9.969 1 97 95 ARG B CA 1
ATOM 1660 C C . ARG B 1 95 ? -1.46 -0.778 -8.93 1 97 95 ARG B C 1
ATOM 1662 O O . ARG B 1 95 ? -1.263 -1.955 -9.234 1 97 95 ARG B O 1
ATOM 1669 N N . VAL B 1 96 ? -1.229 -0.179 -7.664 1 98.31 96 VAL B N 1
ATOM 1670 C CA . VAL B 1 96 ? -0.706 -1.057 -6.625 1 98.31 96 VAL B CA 1
ATOM 1671 C C . VAL B 1 96 ? -1.314 -0.68 -5.277 1 98.31 96 VAL B C 1
ATOM 1673 O O . VAL B 1 96 ? -1.552 0.499 -5.004 1 98.31 96 VAL B O 1
ATOM 1676 N N . ILE B 1 97 ? -1.664 -1.655 -4.52 1 98.19 97 ILE B N 1
ATOM 1677 C CA . ILE B 1 97 ? -1.879 -1.587 -3.076 1 98.19 97 ILE B CA 1
ATOM 1678 C C . ILE B 1 97 ? -0.82 -2.418 -2.357 1 98.19 97 ILE B C 1
ATOM 1680 O O . ILE B 1 97 ? -0.771 -3.641 -2.51 1 98.19 97 ILE B O 1
ATOM 1684 N N . PHE B 1 98 ? 0.038 -1.748 -1.632 1 97.75 98 PHE B N 1
ATOM 1685 C CA . PHE B 1 98 ? 1.142 -2.385 -0.923 1 97.75 98 PHE B CA 1
ATOM 1686 C C . PHE B 1 98 ? 0.972 -2.24 0.584 1 97.75 98 PHE B C 1
ATOM 1688 O O . PHE B 1 98 ? 0.976 -1.125 1.11 1 97.75 98 PHE B O 1
ATOM 1695 N N . ILE B 1 99 ? 0.749 -3.359 1.215 1 97.81 99 ILE B N 1
ATOM 1696 C CA . ILE B 1 99 ? 0.624 -3.426 2.668 1 97.81 99 ILE B CA 1
ATOM 1697 C C . ILE B 1 99 ? 1.819 -4.172 3.254 1 97.81 99 ILE B C 1
ATOM 1699 O O . ILE B 1 99 ? 2.105 -5.305 2.861 1 97.81 99 ILE B O 1
ATOM 1703 N N . SER B 1 100 ? 2.51 -3.459 4.191 1 96.12 100 SER B N 1
ATOM 1704 C CA . SER B 1 100 ? 3.678 -4.117 4.773 1 96.12 100 SER B CA 1
ATOM 1705 C C . SER B 1 100 ? 3.885 -3.695 6.223 1 96.12 100 SER B C 1
ATOM 1707 O O . SER B 1 100 ? 3.438 -2.623 6.633 1 96.12 100 SER B O 1
ATOM 1709 N N . SER B 1 101 ? 4.484 -4.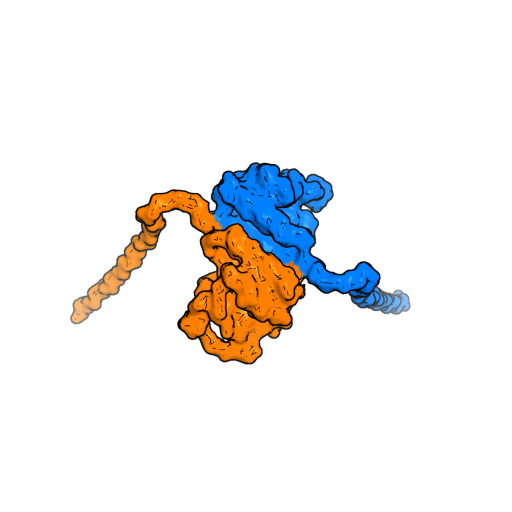59 6.957 1 92.12 101 SER B N 1
ATOM 1710 C CA . SER B 1 101 ? 4.918 -4.328 8.328 1 92.12 101 SER B CA 1
ATOM 1711 C C . SER B 1 101 ? 6.344 -4.812 8.562 1 92.12 101 SER B C 1
ATOM 1713 O O . SER B 1 101 ? 6.762 -5.82 7.988 1 92.12 101 SER B O 1
ATOM 1715 N N . MET B 1 102 ? 7.145 -3.941 9.141 1 84.19 102 MET B N 1
ATOM 1716 C CA . MET B 1 102 ? 8.484 -4.359 9.539 1 84.19 102 MET B CA 1
ATOM 1717 C C . MET B 1 102 ? 8.656 -4.273 11.055 1 84.19 102 MET B C 1
ATOM 1719 O O . MET B 1 102 ? 8.086 -3.391 11.695 1 84.19 102 MET B O 1
ATOM 1723 N N . GLY B 1 103 ? 9.211 -5.332 11.688 1 71.88 103 GLY B N 1
ATOM 1724 C CA . GLY B 1 103 ? 9.523 -5.309 13.109 1 71.88 103 GLY B CA 1
ATOM 1725 C C . GLY B 1 103 ? 10.484 -4.203 13.492 1 71.88 103 GLY B C 1
ATOM 1726 O O . GLY B 1 103 ? 11.594 -4.117 12.953 1 71.88 103 GLY B O 1
ATOM 1727 N N . ILE B 1 104 ? 10.195 -2.965 13.672 1 60.5 104 ILE B N 1
ATOM 1728 C CA . ILE B 1 104 ? 11.156 -1.941 14.062 1 60.5 104 ILE B CA 1
ATOM 1729 C C . ILE B 1 104 ? 11.711 -2.26 15.453 1 60.5 104 ILE B C 1
ATOM 1731 O O . ILE B 1 104 ? 12.789 -1.776 15.82 1 60.5 104 ILE B O 1
ATOM 1735 N N . TYR B 1 105 ? 10.875 -2.43 16.469 1 49.5 105 TYR B N 1
ATOM 1736 C CA . TYR B 1 105 ? 11.469 -2.525 17.797 1 49.5 105 TYR B CA 1
ATOM 1737 C C . TYR B 1 105 ? 12.422 -3.717 17.875 1 49.5 105 TYR B C 1
ATOM 1739 O O . TYR B 1 105 ? 12.195 -4.742 17.234 1 49.5 105 TYR B O 1
ATOM 1747 N N . ASP B 1 106 ? 13.758 -3.312 18.016 1 44.72 106 ASP B N 1
ATOM 1748 C CA . ASP B 1 106 ? 14.656 -4.301 18.625 1 44.72 106 ASP B CA 1
ATOM 1749 C C . ASP B 1 106 ? 13.906 -5.188 19.609 1 44.72 106 ASP B C 1
ATOM 1751 O O . ASP B 1 106 ? 13.766 -4.84 20.781 1 44.72 106 ASP B O 1
ATOM 1755 N N . GLU B 1 107 ? 12.797 -5.605 19.484 1 38.84 107 GLU B N 1
ATOM 1756 C CA . GLU B 1 107 ? 12.555 -6.625 20.5 1 38.84 107 GLU B CA 1
ATOM 1757 C C . GLU B 1 107 ? 13.75 -7.562 20.641 1 38.84 107 GLU B C 1
ATOM 1759 O O . GLU B 1 107 ? 14.352 -7.965 19.656 1 38.84 107 GLU B O 1
ATOM 1764 N N . VAL B 1 108 ? 14.625 -7.406 21.766 1 36.62 108 VAL B N 1
ATOM 1765 C CA . VAL B 1 108 ? 15.477 -8.516 22.188 1 36.62 108 VAL B CA 1
ATOM 1766 C C . VAL B 1 108 ? 14.852 -9.836 21.766 1 36.62 108 VAL B C 1
ATOM 1768 O O . VAL B 1 108 ? 13.648 -10.055 21.938 1 36.62 108 VAL B O 1
ATOM 1771 N N . PRO B 1 109 ? 15.523 -10.594 20.906 1 38.81 109 PRO B N 1
ATOM 1772 C CA . PRO B 1 109 ? 14.953 -11.875 20.5 1 38.81 109 PRO B CA 1
ATOM 1773 C C . PRO B 1 109 ? 13.977 -12.445 21.531 1 38.81 109 PRO B C 1
ATOM 1775 O O . PRO B 1 109 ? 13.148 -13.297 21.188 1 38.81 109 PRO B O 1
ATOM 1778 N N . GLY B 1 110 ? 14.25 -12.328 22.781 1 35.75 110 GLY B N 1
ATOM 1779 C CA . GLY B 1 110 ? 13.68 -13.164 23.828 1 35.75 110 GLY B CA 1
ATOM 1780 C C . GLY B 1 110 ? 12.219 -12.875 24.109 1 35.75 110 GLY B C 1
ATOM 1781 O O . GLY B 1 110 ? 11.547 -13.633 24.812 1 35.75 110 GLY B O 1
ATOM 1782 N N . GLU B 1 111 ? 11.852 -11.586 24.359 1 35.47 111 GLU B N 1
ATOM 1783 C CA . GLU B 1 111 ? 10.562 -11.555 25.047 1 35.47 111 GLU B CA 1
ATOM 1784 C C . GLU B 1 111 ? 9.406 -11.695 24.062 1 35.47 111 GLU B C 1
ATOM 1786 O O . GLU B 1 111 ? 9.188 -10.82 23.219 1 35.47 111 GLU B O 1
ATOM 1791 N N . ARG B 1 112 ? 9.266 -12.875 23.516 1 35.5 112 ARG B N 1
ATOM 1792 C CA . ARG B 1 112 ? 8 -13.25 22.891 1 35.5 112 ARG B CA 1
ATOM 1793 C C . ARG B 1 112 ? 6.824 -12.539 23.547 1 35.5 112 ARG B C 1
ATOM 1795 O O . ARG B 1 112 ? 6.703 -12.531 24.766 1 35.5 112 ARG B O 1
ATOM 1802 N N . PRO B 1 113 ? 6.242 -11.562 23 1 37.03 113 PRO B N 1
ATOM 1803 C CA . PRO B 1 113 ? 5.086 -11.156 23.812 1 37.03 113 PRO B CA 1
ATOM 1804 C C . PRO B 1 113 ? 4.422 -12.336 24.516 1 37.03 113 PRO B C 1
ATOM 1806 O O . PRO B 1 113 ? 4.367 -13.438 23.969 1 37.03 113 PRO B O 1
ATOM 1809 N N . ALA B 1 114 ? 4.477 -12.367 25.859 1 33.78 114 ALA B N 1
ATOM 1810 C CA . ALA B 1 114 ? 3.775 -13.391 26.641 1 33.78 114 ALA B CA 1
ATOM 1811 C C . ALA B 1 114 ? 2.414 -13.711 26.016 1 33.78 114 ALA B C 1
ATOM 1813 O O . ALA B 1 114 ? 1.636 -12.797 25.719 1 33.78 114 ALA B O 1
ATOM 1814 N N . ARG B 1 115 ? 2.35 -14.641 25.109 1 32.66 115 ARG B N 1
ATOM 1815 C CA . ARG B 1 115 ? 1.035 -15.227 24.859 1 32.66 115 ARG B CA 1
ATOM 1816 C C . ARG B 1 115 ? 0.158 -15.148 26.109 1 32.66 115 ARG B C 1
ATOM 1818 O O . ARG B 1 115 ? 0.556 -15.602 27.172 1 32.66 115 ARG B O 1
ATOM 1825 N N . SER B 1 116 ? -0.469 -13.961 26.391 1 31.55 116 SER B N 1
ATOM 1826 C CA . SER B 1 116 ? -1.441 -14.086 27.484 1 31.55 116 SER B CA 1
ATOM 1827 C C . SER B 1 116 ? -2.102 -15.453 27.469 1 31.55 116 SER B C 1
ATOM 1829 O O . SER B 1 116 ? -2.857 -15.781 26.547 1 31.55 116 SER B O 1
ATOM 1831 N N . SER B 1 117 ? -1.355 -16.469 27.719 1 32.28 117 SER B N 1
ATOM 1832 C CA . SER B 1 117 ? -1.936 -17.766 28.047 1 32.28 117 SER B CA 1
ATOM 1833 C C . SER B 1 117 ? -3.061 -17.625 29.062 1 32.28 117 SER B C 1
ATOM 1835 O O . SER B 1 117 ? -2.805 -17.438 30.25 1 32.28 117 SER B O 1
ATOM 1837 N N . ILE B 1 118 ? -4.039 -16.719 28.797 1 34.66 118 ILE B N 1
ATOM 1838 C CA . ILE B 1 118 ? -5.141 -16.969 29.719 1 34.66 118 ILE B CA 1
ATOM 1839 C C . ILE B 1 118 ? -5.48 -18.453 29.719 1 34.66 118 ILE B C 1
ATOM 1841 O O . ILE B 1 118 ? -5.789 -19.031 28.672 1 34.66 118 ILE B O 1
ATOM 1845 N N . PRO B 1 119 ? -4.801 -19.109 30.594 1 34.47 119 PRO B N 1
ATOM 1846 C CA . PRO B 1 119 ? -5.156 -20.516 30.75 1 34.47 119 PRO B CA 1
ATOM 1847 C C . PRO B 1 119 ? -6.664 -20.75 30.766 1 34.47 119 PRO B C 1
ATOM 1849 O O . PRO B 1 119 ? -7.387 -20.078 31.516 1 34.47 119 PRO B O 1
ATOM 1852 N N . ILE B 1 120 ? -7.207 -20.797 29.562 1 36.59 120 ILE B N 1
ATOM 1853 C CA . ILE B 1 120 ? -8.578 -21.297 29.641 1 36.59 120 ILE B CA 1
ATOM 1854 C C . ILE B 1 120 ? -8.648 -22.516 30.531 1 36.59 120 ILE B C 1
ATOM 1856 O O . ILE B 1 120 ? -8.039 -23.547 30.234 1 36.59 120 ILE B O 1
ATOM 1860 N N . VAL B 1 121 ? -8.391 -22.234 31.812 1 34.09 121 VAL B N 1
ATOM 1861 C CA . VAL B 1 121 ? -8.656 -23.312 32.75 1 34.09 121 VAL B CA 1
ATOM 1862 C C . VAL B 1 121 ? -10.016 -23.938 32.438 1 34.09 121 VAL B C 1
ATOM 1864 O O . VAL B 1 121 ? -11.047 -23.266 32.5 1 34.09 121 VAL B O 1
ATOM 1867 N N . PRO B 1 122 ? -9.93 -24.859 31.594 1 33.75 122 PRO B N 1
ATOM 1868 C CA . PRO B 1 122 ? -11.227 -25.531 31.422 1 33.75 122 PRO B CA 1
ATOM 1869 C C . PRO B 1 122 ? -11.938 -25.797 32.75 1 33.75 122 PRO B C 1
ATOM 1871 O O . PRO B 1 122 ? -11.297 -26.188 33.719 1 33.75 122 PRO B O 1
ATOM 1874 N N . ARG B 1 123 ? -12.836 -24.891 33.125 1 34.12 123 ARG B N 1
ATOM 1875 C CA . ARG B 1 123 ? -13.641 -25.219 34.312 1 34.12 123 ARG B CA 1
ATOM 1876 C C . ARG B 1 123 ? -14.039 -26.688 34.312 1 34.12 123 ARG B C 1
ATOM 1878 O O . ARG B 1 123 ? -14.57 -27.203 33.312 1 34.12 123 ARG B O 1
ATOM 1885 N N . ARG B 1 124 ? -13.273 -27.469 35.031 1 31.16 124 ARG B N 1
ATOM 1886 C CA . ARG B 1 124 ? -13.594 -28.859 35.312 1 31.16 124 ARG B CA 1
ATOM 1887 C C . ARG B 1 124 ? -15.102 -29.047 35.5 1 31.16 124 ARG B C 1
ATOM 1889 O O . ARG B 1 124 ? -15.742 -28.297 36.25 1 31.16 124 ARG B O 1
ATOM 1896 N N . ALA B 1 125 ? -15.703 -29.484 34.438 1 35.12 125 ALA B N 1
ATOM 1897 C CA . ALA B 1 125 ? -17.078 -29.953 34.531 1 35.12 125 ALA B CA 1
ATOM 1898 C C . ALA B 1 125 ? -17.328 -30.672 35.844 1 35.12 125 ALA B C 1
ATOM 1900 O O . ALA B 1 125 ? -16.531 -31.531 36.25 1 35.12 125 ALA B O 1
ATOM 1901 N N . SER B 1 126 ? -17.797 -29.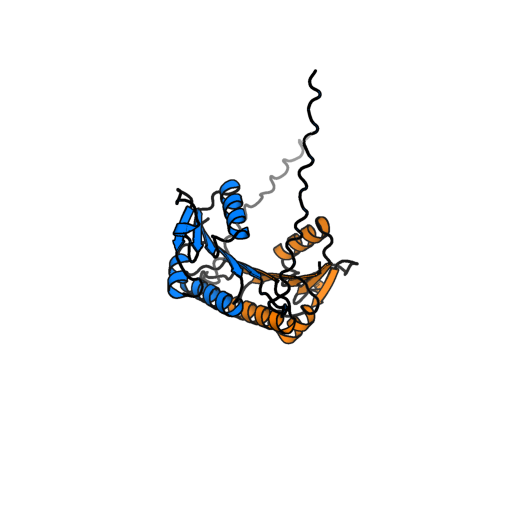938 36.875 1 35.34 126 SER B N 1
ATOM 1902 C CA . SER B 1 126 ? -18.219 -30.469 38.188 1 35.34 126 SER B CA 1
ATOM 1903 C C . SER B 1 126 ? -18.859 -31.844 38 1 35.34 126 SER B C 1
ATOM 1905 O O . SER B 1 126 ? -19.516 -32.125 37 1 35.34 126 SER B O 1
ATOM 1907 N N . SER B 1 127 ? -18.297 -32.812 38.75 1 34.72 127 SER B N 1
ATOM 1908 C CA . SER B 1 127 ? -18.578 -34.25 38.969 1 34.72 127 SER B CA 1
ATOM 1909 C C . SER B 1 127 ? -20.094 -34.469 39.094 1 34.72 127 SER B C 1
ATOM 1911 O O . SER B 1 127 ? -20.828 -33.594 39.531 1 34.72 127 SER B O 1
ATOM 1913 N N . LYS B 1 128 ? -20.547 -35.438 38.344 1 35.31 128 LYS B N 1
ATOM 1914 C CA . LYS B 1 128 ? -21.859 -36.062 38.312 1 35.31 128 LYS B CA 1
ATOM 1915 C C . LYS B 1 128 ? -22.422 -36.281 39.719 1 35.31 128 LYS B C 1
ATOM 1917 O O . LYS B 1 128 ? -21.734 -36.844 40.562 1 35.31 128 LYS B O 1
ATOM 1922 N N . PRO B 1 129 ? -23.422 -35.469 40.031 1 35.53 129 PRO B N 1
ATOM 1923 C CA . PRO B 1 129 ? -24.047 -35.688 41.312 1 35.53 129 PRO B CA 1
ATOM 1924 C C . PRO B 1 129 ? -24.281 -37.156 41.625 1 35.53 129 PRO B C 1
ATOM 1926 O O . PRO B 1 129 ? -24.531 -37.938 40.688 1 35.53 129 PRO B O 1
ATOM 1929 N N . ARG B 1 130 ? -23.578 -37.719 42.625 1 31.73 130 ARG B N 1
ATOM 1930 C CA . ARG B 1 130 ? -23.844 -39.031 43.156 1 31.73 130 ARG B CA 1
ATOM 1931 C C . ARG B 1 130 ? -25.328 -39.281 43.344 1 31.73 130 ARG B C 1
ATOM 1933 O O . ARG B 1 130 ? -25.984 -38.625 44.156 1 31.73 130 ARG B O 1
ATOM 1940 N N . VAL B 1 131 ? -25.984 -39.406 42.188 1 31.44 131 VAL B N 1
ATOM 1941 C CA . VAL B 1 131 ? -27.25 -40.031 42.531 1 31.44 131 VAL B CA 1
ATOM 1942 C C . VAL B 1 131 ? -27.016 -41.5 42.906 1 31.44 131 VAL B C 1
ATOM 1944 O O . VAL B 1 131 ? -26.141 -42.156 42.344 1 31.44 131 VAL B O 1
#

Solvent-accessible surface area (backbone atoms only — not comparable to full-atom values): 14424 Å² total; per-residue (Å²): 98,36,35,35,29,37,32,33,70,38,73,69,36,41,52,51,49,51,50,43,58,72,73,45,82,45,32,36,36,35,28,12,74,57,23,83,78,67,42,78,78,70,52,100,45,35,41,76,38,70,46,51,66,73,40,33,69,63,40,16,61,68,38,46,86,33,57,33,38,40,33,42,53,70,52,65,56,66,60,42,51,51,24,48,49,53,14,26,64,75,32,60,36,30,34,39,39,40,36,39,42,33,87,54,72,77,62,62,90,69,74,59,78,69,70,80,70,69,70,73,64,72,74,74,76,75,76,74,77,84,120,97,35,36,37,28,37,33,32,70,36,74,68,36,42,52,50,50,52,52,44,60,74,74,45,83,45,32,37,37,35,28,14,74,58,25,83,78,67,39,78,79,68,53,100,46,35,41,77,38,70,45,51,65,73,38,33,69,62,42,16,60,68,37,46,87,34,56,30,39,39,33,40,52,69,51,66,56,65,60,43,52,51,23,49,49,52,14,26,62,75,32,59,36,31,34,38,39,40,35,39,41,33,87,55,72,78,61,63,89,72,73,57,76,73,68,79,67,67,70,74,64,69,74,71,76,76,76,75,75,86,118

Foldseek 3Di:
DEEEEAPCLDPVNVVVVVCCVVPHPAAYEYEEQCFVPRDDDDDPRYHYYHDDLLPLVVLLVVCAPGAEYEYDEEAPVVSSVVSNVSSCVSRVHDYYDHHYDYPPPPPVVPCPPPPPCPVVPVPPPPDDPPD/DEEEEAPCLDPVNVVVVVCCVVPHPAAYEYEEQCFVPRDDDDDPRYHYYHDDLLPLVVLLVVCAPGAEYEYDEEAPVVSSVVSNVSSCVSRVHDYYDHHYDYPPPPPVVPCPPPPPCPVVPVPPPPDDPPD

Secondary structure (DSSP, 8-state):
-EEEEETTTSHHHHHHHHHHHHH---EEEEEETTHHHHS----SSEEEEE--TT-HHHHHHHHTT-SEEEEEEES-HHHHHHHHHHHHHHHT--EEEEEEE---S---TT---------------------/-EEEEETTTSHHHHHHHHHHHHH---EEEEEETTHHHHS----SSEEEEE--TT-HHHHHHHHTT-SEEEEEEES-HHHHHHHHHHHHHHHT--EEEEEEE---S---TT---------------------

Organism: Rhodobacter capsulatus (strain ATCC BAA-309 / NBRC 16581 / SB1003) (NCBI:txid272942)